Protein AF-A0A965IT03-F1 (afdb_monomer_lite)

Radius of gyration: 40.05 Å; chains: 1; bounding box: 73×60×131 Å

Foldseek 3Di:
DDDDDDDDDDDDDDDDDDPDDPDDDDPPPPPPPPPPPPPFDWFWKFAADPDPVQRTDTDTGGPVPDPDDRPQMDGQPDDDDPNGDDPCRSVVSQVVQEWAADDKDWAADALVGFTKIFHADTPQKWKDFVNHTDDGGMDGDPAWDKTKMFIDGDPNHHYDPPHDGIDIDTHHPHPDSPVPPPPPPPDDPDDDDDDDDDDDDDDDDDDDDDDDDDDDDDDDPDDDDDDDDDDDDDDDDD

Secondary structure (DSSP, 8-state):
--------------------------------------TT-EEEEEEEPS-SSS-EEEEEEETTS--TT-TT-EE--S-EETTEE-TTHHHHHHHHHEE-PPPPEEE---SSS-EEEEEPP-TTEEEEETTEEE-SEEEEE-SSEEEEEEEEEPTT-EEPTT---EEEEEE-PPTTTTTTTSSSSS----------------------------------------------------

pLDDT: mean 71.51, std 24.11, range [31.11, 98.62]

Sequence (238 aa):
MKKFVTTNLRALATVAFALLIVTATGIGNSKAAAIAEPENTKINICHATESEKNPYEALNVSVHSSHDNHVLDFAYTGPLHDGKPDKDGDDWCLSQRTVTPKAVTFTNATCDTKGNYTVPTSAGVEYLVGEQVVVAGAYTVTAPANVTVTAQVIKGYFLQKGALINWSYSFTAAANCQAVLSATTTTTTATTTPTTQVAVTPKGAVNAGGQGNIAAIGLAVSAVLLTAGALLKKITLK

Structure (mmCIF, N/CA/C/O backbone):
data_AF-A0A965IT03-F1
#
_entry.id   AF-A0A965IT03-F1
#
loop_
_atom_site.group_PDB
_atom_site.id
_atom_site.type_symbol
_atom_site.label_atom_id
_atom_site.label_alt_id
_atom_site.label_comp_id
_atom_site.label_asym_id
_atom_site.label_entity_id
_atom_site.label_seq_id
_atom_site.pdbx_PDB_ins_code
_atom_site.Cartn_x
_atom_site.Cartn_y
_atom_site.Cartn_z
_atom_site.occupancy
_atom_site.B_iso_or_equiv
_atom_site.auth_seq_id
_atom_site.auth_comp_id
_atom_site.auth_asym_id
_atom_site.auth_atom_id
_atom_site.pdbx_PDB_model_num
ATOM 1 N N . MET A 1 1 ? -40.401 -41.691 -14.704 1.00 42.50 1 MET A N 1
ATOM 2 C CA . MET A 1 1 ? -40.635 -42.370 -15.997 1.00 42.50 1 MET A CA 1
ATOM 3 C C . MET A 1 1 ? -39.416 -42.140 -16.877 1.00 42.50 1 MET A C 1
ATOM 5 O O . MET A 1 1 ? -39.084 -40.998 -17.155 1.00 42.50 1 MET A O 1
ATOM 9 N N . LYS A 1 2 ? -38.693 -43.219 -17.194 1.00 38.78 2 LYS A N 1
ATOM 10 C CA . LYS A 1 2 ? -37.474 -43.229 -18.014 1.00 38.78 2 LYS A CA 1
ATOM 11 C C . LYS A 1 2 ? -37.837 -42.940 -19.472 1.00 38.78 2 LYS A C 1
ATOM 13 O O . LYS A 1 2 ? -38.721 -43.610 -19.999 1.00 38.78 2 LYS A O 1
ATOM 18 N N . LYS A 1 3 ? -37.115 -42.041 -20.140 1.00 42.91 3 LYS A N 1
ATOM 19 C CA . LYS A 1 3 ? -36.964 -42.089 -21.598 1.00 42.91 3 LYS A CA 1
ATOM 20 C C . LYS A 1 3 ? -35.486 -41.973 -21.940 1.00 42.91 3 LYS A C 1
ATOM 22 O O . LYS A 1 3 ? -34.896 -40.902 -21.903 1.00 42.91 3 LYS A O 1
ATOM 27 N N . PHE A 1 4 ? -34.916 -43.147 -22.190 1.00 42.75 4 PHE A N 1
ATOM 28 C CA . PHE A 1 4 ? -33.711 -43.343 -22.977 1.00 42.75 4 PHE A CA 1
ATOM 29 C C . PHE A 1 4 ? -33.943 -42.737 -24.363 1.00 42.75 4 PHE A C 1
ATOM 31 O O . PHE A 1 4 ? -34.965 -43.029 -24.984 1.00 42.75 4 PHE A O 1
ATOM 38 N N . VAL A 1 5 ? -32.995 -41.945 -24.855 1.00 54.41 5 VAL A N 1
ATOM 39 C CA . VAL A 1 5 ? -32.846 -41.724 -26.294 1.00 54.41 5 VAL A CA 1
ATOM 40 C C . VAL A 1 5 ? -31.534 -42.372 -26.702 1.00 54.41 5 VAL A C 1
ATOM 42 O O . VAL A 1 5 ? -30.448 -41.967 -26.298 1.00 54.41 5 VAL A O 1
ATOM 45 N N . THR A 1 6 ? -31.699 -43.462 -27.433 1.00 44.19 6 THR A N 1
ATOM 46 C CA . THR A 1 6 ? -30.692 -44.283 -28.086 1.00 44.19 6 THR A CA 1
ATOM 47 C C . THR A 1 6 ? -30.087 -43.562 -29.292 1.00 44.19 6 THR A C 1
ATOM 49 O O . THR A 1 6 ? -30.804 -43.024 -30.127 1.00 44.19 6 THR A O 1
ATOM 52 N N . THR A 1 7 ? -28.755 -43.592 -29.337 1.00 46.22 7 THR A N 1
ATOM 53 C CA . THR A 1 7 ? -27.876 -43.920 -30.472 1.00 46.22 7 THR A CA 1
ATOM 54 C C . THR A 1 7 ? -28.297 -43.503 -31.886 1.00 46.22 7 THR A C 1
ATOM 56 O O . THR A 1 7 ? -29.258 -44.035 -32.429 1.00 46.22 7 THR A O 1
ATOM 59 N N . ASN A 1 8 ? -27.435 -42.738 -32.569 1.00 47.00 8 ASN A N 1
ATOM 60 C CA . ASN A 1 8 ? -27.194 -42.962 -33.995 1.00 47.00 8 ASN A CA 1
ATOM 61 C C . ASN A 1 8 ? -25.695 -42.981 -34.309 1.00 47.00 8 ASN A C 1
ATOM 63 O O . ASN A 1 8 ? -24.969 -41.998 -34.194 1.00 47.00 8 ASN A O 1
ATOM 67 N N . LEU A 1 9 ? -25.279 -44.189 -34.662 1.00 40.25 9 LEU A N 1
ATOM 68 C CA . LEU A 1 9 ? -23.998 -44.626 -35.174 1.00 40.25 9 LEU A CA 1
ATOM 69 C C . LEU A 1 9 ? -24.106 -44.604 -36.711 1.00 40.25 9 LEU A C 1
ATOM 71 O O . LEU A 1 9 ? -25.158 -44.956 -37.237 1.00 40.25 9 LEU A O 1
ATOM 75 N N . ARG A 1 10 ? -22.981 -44.355 -37.394 1.00 45.12 10 ARG A N 1
ATOM 76 C CA . ARG A 1 10 ? -22.711 -44.590 -38.833 1.00 45.12 10 ARG A CA 1
ATOM 77 C C . ARG A 1 10 ? -23.066 -43.465 -39.815 1.00 45.12 10 ARG A C 1
ATOM 79 O O . ARG A 1 10 ? -24.173 -43.385 -40.326 1.00 45.12 10 ARG A O 1
ATOM 86 N N . ALA A 1 11 ? -22.023 -42.757 -40.242 1.00 42.84 11 ALA A N 1
ATOM 87 C CA . ALA A 1 11 ? -21.802 -42.483 -41.660 1.00 42.84 11 ALA A CA 1
ATOM 88 C C . ALA A 1 11 ? -20.288 -42.475 -41.933 1.00 42.84 11 ALA A C 1
ATOM 90 O O . ALA A 1 11 ? -19.603 -41.468 -41.791 1.00 42.84 11 ALA A O 1
ATOM 91 N N . LEU A 1 12 ? -19.772 -43.662 -42.263 1.00 44.31 12 LEU A N 1
ATOM 92 C CA . LEU A 1 12 ? -18.529 -43.841 -43.006 1.00 44.31 12 LEU A CA 1
ATOM 93 C C . LEU A 1 12 ? -18.774 -43.296 -44.417 1.00 44.31 12 LEU A C 1
ATOM 95 O O . LEU A 1 12 ? -19.601 -43.848 -45.139 1.00 44.31 12 LEU A O 1
ATOM 99 N N . ALA A 1 13 ? -18.063 -42.242 -44.803 1.00 44.38 13 ALA A N 1
ATOM 100 C CA . ALA A 1 13 ? -17.932 -41.840 -46.196 1.00 44.38 13 ALA A CA 1
ATOM 101 C C . ALA A 1 13 ? -16.442 -41.726 -46.519 1.00 44.38 13 ALA A C 1
ATOM 103 O O . ALA A 1 13 ? -15.754 -40.767 -46.182 1.00 44.38 13 ALA A O 1
ATOM 104 N N . THR A 1 14 ? -15.965 -42.802 -47.122 1.00 45.47 14 THR A N 1
ATOM 105 C CA . THR A 1 14 ? -14.681 -42.998 -47.773 1.00 45.47 14 THR A CA 1
ATOM 106 C C . THR A 1 14 ? -14.469 -41.912 -48.828 1.00 45.47 14 THR A C 1
ATOM 108 O O . THR A 1 14 ? -15.220 -41.849 -49.798 1.00 45.47 14 THR A O 1
ATOM 111 N N . VAL A 1 15 ? -13.427 -41.092 -48.689 1.00 45.69 15 VAL A N 1
ATOM 112 C CA . VAL A 1 15 ? -12.884 -40.313 -49.811 1.00 45.69 15 VAL A CA 1
ATOM 113 C C . VAL A 1 15 ? -11.458 -40.787 -50.037 1.00 45.69 15 VAL A C 1
ATOM 115 O O . VAL A 1 15 ? -10.501 -40.296 -49.448 1.00 45.69 15 VAL A O 1
ATOM 118 N N . ALA A 1 16 ? -11.350 -41.817 -50.870 1.00 46.25 16 ALA A N 1
ATOM 119 C CA . ALA A 1 16 ? -10.124 -42.144 -51.568 1.00 46.25 16 ALA A CA 1
ATOM 120 C C . ALA A 1 16 ? -9.988 -41.153 -52.727 1.00 46.25 16 ALA A C 1
ATOM 122 O O . ALA A 1 16 ? -10.825 -41.158 -53.626 1.00 46.25 16 ALA A O 1
ATOM 123 N N . PHE A 1 17 ? -8.954 -40.312 -52.720 1.00 45.41 17 PHE A N 1
ATOM 124 C CA . PHE A 1 17 ? -8.561 -39.585 -53.921 1.00 45.41 17 PHE A CA 1
ATOM 125 C C . PHE A 1 17 ? -7.039 -39.453 -54.010 1.00 45.41 17 PHE A C 1
ATOM 127 O O . PHE A 1 17 ? -6.398 -38.809 -53.187 1.00 45.41 17 PHE A O 1
ATOM 134 N N . ALA A 1 18 ? -6.521 -40.108 -55.048 1.00 45.03 18 ALA A N 1
ATOM 135 C CA . ALA A 1 18 ? -5.304 -39.812 -55.793 1.00 45.03 18 ALA A CA 1
ATOM 136 C C . ALA A 1 18 ? -3.980 -39.686 -55.016 1.00 45.03 18 ALA A C 1
ATOM 138 O O . ALA A 1 18 ? -3.501 -38.603 -54.689 1.00 45.03 18 ALA A O 1
ATOM 139 N N . LEU A 1 19 ? -3.311 -40.835 -54.900 1.00 45.44 19 LEU A N 1
ATOM 140 C CA . LEU A 1 19 ? -1.855 -40.946 -54.912 1.00 45.44 19 LEU A CA 1
ATOM 141 C C . LEU A 1 19 ? -1.327 -40.408 -56.257 1.00 45.44 19 LEU A C 1
ATOM 143 O O . LEU A 1 19 ? -1.294 -41.136 -57.249 1.00 45.44 19 LEU A O 1
ATOM 147 N N . LEU A 1 20 ? -0.944 -39.129 -56.299 1.00 42.56 20 LEU A N 1
ATOM 148 C CA . LEU A 1 20 ? -0.146 -38.571 -57.388 1.00 42.56 20 LEU A CA 1
ATOM 149 C C . LEU A 1 20 ? 1.334 -38.731 -57.026 1.00 42.56 20 LEU A C 1
ATOM 151 O O . LEU A 1 20 ? 1.844 -38.112 -56.094 1.00 42.56 20 LEU A O 1
ATOM 155 N N . ILE A 1 21 ? 2.001 -39.602 -57.774 1.00 50.12 21 ILE A N 1
ATOM 156 C CA . ILE A 1 21 ? 3.442 -39.830 -57.741 1.00 50.12 21 ILE A CA 1
ATOM 157 C C . ILE A 1 21 ? 4.130 -38.543 -58.216 1.00 50.12 21 ILE A C 1
ATOM 159 O O . ILE A 1 21 ? 4.141 -38.249 -59.409 1.00 50.12 21 ILE A O 1
ATOM 163 N N . VAL A 1 22 ? 4.709 -37.774 -57.290 1.00 46.28 22 VAL A N 1
ATOM 164 C CA . VAL A 1 22 ? 5.714 -36.760 -57.632 1.00 46.28 22 VAL A CA 1
ATOM 165 C C . VAL A 1 22 ? 7.050 -37.484 -57.733 1.00 46.28 22 VAL A C 1
ATOM 167 O O . VAL A 1 22 ? 7.659 -37.867 -56.735 1.00 46.28 22 VAL A O 1
ATOM 170 N N . THR A 1 23 ? 7.473 -37.727 -58.969 1.00 48.78 23 THR A N 1
ATOM 171 C CA . THR A 1 23 ? 8.806 -38.221 -59.301 1.00 48.78 23 THR A CA 1
ATOM 172 C C . THR A 1 23 ? 9.859 -37.213 -58.852 1.00 48.78 23 THR A C 1
ATOM 174 O O . THR A 1 23 ? 9.799 -36.035 -59.201 1.00 48.78 23 THR A O 1
ATOM 177 N N . ALA A 1 24 ? 10.837 -37.699 -58.093 1.00 52.47 24 ALA A N 1
ATOM 178 C CA . ALA A 1 24 ? 12.025 -36.964 -57.706 1.00 52.47 24 ALA A CA 1
ATOM 179 C C . ALA A 1 24 ? 12.856 -36.563 -58.935 1.00 52.47 24 ALA A C 1
ATOM 181 O O . ALA A 1 24 ? 13.475 -37.410 -59.570 1.00 52.47 24 ALA A O 1
ATOM 182 N N . THR A 1 25 ? 12.944 -35.263 -59.205 1.00 53.03 25 THR A N 1
ATOM 183 C CA . THR A 1 25 ? 14.112 -34.648 -59.846 1.00 53.03 25 THR A CA 1
ATOM 184 C C . THR A 1 25 ? 14.317 -33.277 -59.226 1.00 53.03 25 THR A C 1
ATOM 186 O O . THR A 1 25 ? 13.529 -32.363 -59.452 1.00 53.03 25 THR A O 1
ATOM 189 N N . GLY A 1 26 ? 15.370 -33.157 -58.422 1.00 49.84 26 GLY A N 1
ATOM 190 C CA . GLY A 1 26 ? 15.785 -31.897 -57.822 1.00 49.84 26 GLY A CA 1
ATOM 191 C C . GLY A 1 26 ? 16.238 -32.063 -56.381 1.00 49.84 26 GLY A C 1
ATOM 192 O O . GLY A 1 26 ? 15.564 -31.600 -55.468 1.00 49.84 26 GLY A O 1
ATOM 193 N N . ILE A 1 27 ? 17.417 -32.658 -56.173 1.00 54.72 27 ILE A N 1
ATOM 194 C CA . ILE A 1 27 ? 18.244 -32.328 -55.004 1.00 54.72 27 ILE A CA 1
ATOM 195 C C . ILE A 1 27 ? 18.761 -30.904 -55.261 1.00 54.72 27 ILE A C 1
ATOM 197 O O . ILE A 1 27 ? 19.898 -30.689 -55.662 1.00 54.72 27 ILE A O 1
ATOM 201 N N . GLY A 1 28 ? 17.869 -29.923 -55.161 1.00 46.78 28 GLY A N 1
ATOM 202 C CA . GLY A 1 28 ? 18.251 -28.540 -54.953 1.00 46.78 28 GLY A CA 1
ATOM 203 C C . GLY A 1 28 ? 18.433 -28.405 -53.458 1.00 46.78 28 GLY A C 1
ATOM 204 O O . GLY A 1 28 ? 17.497 -28.687 -52.717 1.00 46.78 28 GLY A O 1
ATOM 205 N N . ASN A 1 29 ? 19.643 -28.063 -53.022 1.00 49.62 29 ASN A N 1
ATOM 206 C CA . ASN A 1 29 ? 19.974 -27.820 -51.627 1.00 49.62 29 ASN A CA 1
ATOM 207 C C . ASN A 1 29 ? 18.856 -27.017 -50.956 1.00 49.62 29 ASN A C 1
ATOM 209 O O . ASN A 1 29 ? 18.774 -25.801 -51.134 1.00 49.62 29 ASN A O 1
ATOM 213 N N . SER A 1 30 ? 18.030 -27.688 -50.154 1.00 42.84 30 SER A N 1
ATOM 214 C CA . SER A 1 30 ? 17.190 -27.033 -49.170 1.00 42.84 30 SER A CA 1
ATOM 215 C C . SER A 1 30 ? 18.136 -26.418 -48.151 1.00 42.84 30 SER A C 1
ATOM 217 O O . SER A 1 30 ? 18.365 -26.961 -47.073 1.00 42.84 30 SER A O 1
ATOM 219 N N . LYS A 1 31 ? 18.675 -25.237 -48.466 1.00 46.62 31 LYS A N 1
ATOM 220 C CA . LYS A 1 31 ? 18.764 -24.235 -47.425 1.00 46.62 31 LYS A CA 1
ATOM 221 C C . LYS A 1 31 ? 17.313 -24.020 -47.029 1.00 46.62 31 LYS A C 1
ATOM 223 O O . LYS A 1 31 ? 16.601 -23.247 -47.660 1.00 46.62 31 LYS A O 1
ATOM 228 N N . ALA A 1 32 ? 16.867 -24.755 -46.010 1.00 46.41 32 ALA A N 1
ATOM 229 C CA . ALA A 1 32 ? 15.951 -24.158 -45.068 1.00 46.41 32 ALA A CA 1
ATOM 230 C C . ALA A 1 32 ? 16.574 -22.792 -44.795 1.00 46.41 32 ALA A C 1
ATOM 232 O O . ALA A 1 32 ? 17.667 -22.703 -44.230 1.00 46.41 32 ALA A O 1
ATOM 233 N N . ALA A 1 33 ? 15.977 -21.744 -45.359 1.00 44.34 33 ALA A N 1
ATOM 234 C CA . ALA A 1 33 ? 16.202 -20.422 -44.847 1.00 44.34 33 ALA A CA 1
ATOM 235 C C . ALA A 1 33 ? 15.690 -20.544 -43.419 1.00 44.34 33 ALA A C 1
ATOM 237 O O . ALA A 1 33 ? 14.487 -20.478 -43.172 1.00 44.34 33 ALA A O 1
ATOM 238 N N . ALA A 1 34 ? 16.604 -20.867 -42.501 1.00 46.75 34 ALA A N 1
ATOM 239 C CA . ALA A 1 34 ? 16.453 -20.464 -41.132 1.00 46.75 34 ALA A CA 1
ATOM 240 C C . ALA A 1 34 ? 16.064 -18.999 -41.262 1.00 46.75 34 ALA A C 1
ATOM 242 O O . ALA A 1 34 ? 16.830 -18.190 -41.796 1.00 46.75 34 ALA A O 1
ATOM 243 N N . ILE A 1 35 ? 14.813 -18.702 -40.931 1.00 44.06 35 ILE A N 1
ATOM 244 C CA . ILE A 1 35 ? 14.428 -17.346 -40.612 1.00 44.06 35 ILE A CA 1
ATOM 245 C C . ILE A 1 35 ? 15.350 -17.075 -39.434 1.00 44.06 35 ILE A C 1
ATOM 247 O O . ILE A 1 35 ? 15.133 -17.618 -38.355 1.00 44.06 35 ILE A O 1
ATOM 251 N N . ALA A 1 36 ? 16.490 -16.439 -39.698 1.00 44.81 36 ALA A N 1
ATOM 252 C CA . ALA A 1 36 ? 17.349 -15.974 -38.639 1.00 44.81 36 ALA A CA 1
ATOM 253 C C . ALA A 1 36 ? 16.427 -15.070 -37.831 1.00 44.81 36 ALA A C 1
ATOM 255 O O . ALA A 1 36 ? 15.989 -14.031 -38.337 1.00 44.81 36 ALA A O 1
ATOM 256 N N . GLU A 1 37 ? 16.029 -15.518 -36.640 1.00 54.34 37 GLU A N 1
ATOM 257 C CA . GLU A 1 37 ? 15.495 -14.584 -35.667 1.00 54.34 37 GLU A CA 1
ATOM 258 C C . GLU A 1 37 ? 16.525 -13.460 -35.602 1.00 54.34 37 GLU A C 1
ATOM 260 O O . GLU A 1 37 ? 17.725 -13.758 -35.579 1.00 54.34 37 GLU A O 1
ATOM 265 N N . PRO A 1 38 ? 16.120 -12.185 -35.725 1.00 55.94 38 PRO A N 1
ATOM 266 C CA . PRO A 1 38 ? 17.100 -11.118 -35.738 1.00 55.94 38 PRO A CA 1
ATOM 267 C C . PRO A 1 38 ? 17.941 -11.284 -34.472 1.00 55.94 38 PRO A C 1
ATOM 269 O O . PRO A 1 38 ? 17.392 -11.266 -33.375 1.00 55.94 38 PRO A O 1
ATOM 272 N N . GLU A 1 39 ? 19.252 -11.477 -34.644 1.00 54.62 39 GLU A N 1
ATOM 273 C CA . GLU A 1 39 ? 20.288 -11.768 -33.627 1.00 54.62 39 GLU A CA 1
ATOM 274 C C . GLU A 1 39 ? 20.411 -10.680 -32.528 1.00 54.62 39 GLU A C 1
ATOM 276 O O . GLU A 1 39 ? 21.416 -10.547 -31.838 1.00 54.62 39 GLU A O 1
ATOM 281 N N . ASN A 1 40 ? 19.394 -9.836 -32.374 1.00 63.81 40 ASN A N 1
ATOM 282 C CA . ASN A 1 40 ? 19.329 -8.708 -31.470 1.00 63.81 40 ASN A CA 1
ATOM 283 C C . ASN A 1 40 ? 17.870 -8.332 -31.144 1.00 63.81 40 ASN A C 1
ATOM 285 O O . ASN A 1 40 ? 17.533 -7.149 -31.078 1.00 63.81 40 ASN A O 1
ATOM 289 N N . THR A 1 41 ? 16.966 -9.306 -30.993 1.00 81.19 41 THR A N 1
ATOM 290 C CA . THR A 1 41 ? 15.658 -9.041 -30.381 1.00 81.19 41 THR A CA 1
ATOM 291 C C . THR A 1 41 ? 15.895 -8.523 -28.969 1.00 81.19 41 THR A C 1
ATOM 293 O O . THR A 1 41 ? 16.491 -9.199 -28.128 1.00 81.19 41 THR A O 1
ATOM 296 N N . LYS A 1 42 ? 15.468 -7.287 -28.717 1.00 86.75 42 LYS A N 1
ATOM 297 C CA . LYS A 1 42 ? 15.572 -6.657 -27.405 1.00 86.75 42 LYS A CA 1
ATOM 298 C C . LYS A 1 42 ? 14.203 -6.529 -26.766 1.00 8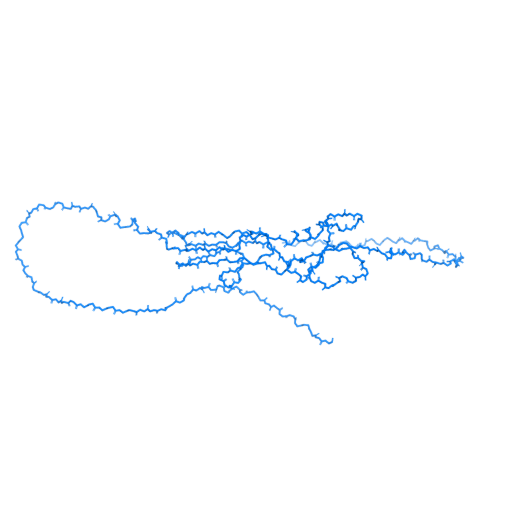6.75 42 LYS A C 1
ATOM 300 O O . LYS A 1 42 ? 13.220 -6.274 -27.457 1.00 86.75 42 LYS A O 1
ATOM 305 N N . ILE A 1 43 ? 14.169 -6.671 -25.450 1.00 88.62 43 ILE A N 1
ATOM 306 C CA . ILE A 1 43 ? 12.993 -6.433 -24.620 1.00 88.62 43 ILE A CA 1
ATOM 307 C C . ILE A 1 43 ? 13.272 -5.300 -23.647 1.00 88.62 43 ILE A C 1
ATOM 309 O O . ILE A 1 43 ? 14.404 -5.101 -23.200 1.00 88.62 43 ILE A O 1
ATOM 313 N N . ASN A 1 44 ? 12.215 -4.560 -23.334 1.00 92.50 44 ASN A N 1
ATOM 314 C CA . ASN A 1 44 ? 12.245 -3.552 -22.293 1.00 92.50 44 ASN A CA 1
ATOM 315 C C . ASN A 1 44 ? 11.670 -4.161 -21.014 1.00 92.50 44 ASN A C 1
ATOM 317 O O . ASN A 1 44 ? 10.590 -4.760 -21.035 1.00 92.50 44 ASN A O 1
ATOM 321 N N . ILE A 1 45 ? 12.388 -4.001 -19.912 1.00 91.94 45 ILE A N 1
ATOM 322 C CA . ILE A 1 45 ? 12.041 -4.556 -18.602 1.00 91.94 45 ILE A CA 1
ATOM 323 C C . ILE A 1 45 ? 12.153 -3.468 -17.538 1.00 91.94 45 ILE A C 1
ATOM 325 O O . ILE A 1 45 ? 12.948 -2.540 -17.672 1.00 91.94 45 ILE A O 1
ATOM 329 N N . CYS A 1 46 ? 11.368 -3.600 -16.480 1.00 93.31 46 CYS A N 1
ATOM 330 C CA . CYS A 1 46 ? 11.651 -2.983 -15.197 1.00 93.31 46 CYS A CA 1
ATOM 331 C C . CYS A 1 46 ? 12.404 -4.010 -14.363 1.00 93.31 46 CYS A C 1
ATOM 333 O O . CYS A 1 46 ? 11.815 -5.010 -13.947 1.00 93.31 46 CYS A O 1
ATOM 335 N N . HIS A 1 47 ? 13.691 -3.771 -14.161 1.00 91.06 47 HIS A N 1
ATOM 336 C CA . HIS A 1 47 ? 14.567 -4.625 -13.379 1.00 91.06 47 HIS A CA 1
ATOM 337 C C . HIS A 1 47 ? 14.567 -4.159 -11.925 1.00 91.06 47 HIS A C 1
ATOM 339 O O . HIS A 1 47 ? 14.841 -2.988 -11.658 1.00 91.06 47 HIS A O 1
ATOM 345 N N . ALA A 1 48 ? 14.219 -5.042 -10.991 1.00 91.19 48 ALA A N 1
ATOM 346 C CA . ALA A 1 48 ? 14.267 -4.745 -9.567 1.00 91.19 48 ALA A CA 1
ATOM 347 C C . ALA A 1 48 ? 15.723 -4.726 -9.093 1.00 91.19 48 ALA A C 1
ATOM 349 O O . ALA A 1 48 ? 16.461 -5.693 -9.275 1.00 91.19 48 ALA A O 1
ATOM 350 N N . THR A 1 49 ? 16.126 -3.643 -8.441 1.00 89.31 49 THR A N 1
ATOM 351 C CA . THR A 1 49 ? 17.466 -3.510 -7.870 1.00 89.31 49 THR A CA 1
ATOM 352 C C . THR A 1 49 ? 17.448 -3.799 -6.365 1.00 89.31 49 THR A C 1
ATOM 354 O O . THR A 1 49 ? 16.396 -3.919 -5.734 1.00 89.31 49 THR A O 1
ATOM 357 N N . GLU A 1 50 ? 18.630 -3.875 -5.756 1.00 85.62 50 GLU A N 1
ATOM 358 C CA . GLU A 1 50 ? 18.784 -3.945 -4.295 1.00 85.62 50 GLU A CA 1
ATOM 359 C C . GLU A 1 50 ? 18.877 -2.553 -3.636 1.00 85.62 50 GLU A C 1
ATOM 361 O O . GLU A 1 50 ? 19.124 -2.440 -2.436 1.00 85.62 50 GLU A O 1
ATOM 366 N N . SER A 1 51 ? 18.694 -1.471 -4.401 1.00 87.62 51 SER A N 1
ATOM 367 C CA . SER A 1 51 ? 18.794 -0.102 -3.897 1.00 87.62 51 SER A CA 1
ATOM 368 C C . SER A 1 51 ? 17.468 0.381 -3.324 1.00 87.62 51 SER A C 1
ATOM 370 O O . SER A 1 51 ? 16.481 0.518 -4.039 1.00 87.62 51 SER A O 1
ATOM 372 N N . GLU A 1 52 ? 17.459 0.775 -2.050 1.00 82.81 52 GLU A N 1
ATOM 373 C CA . GLU A 1 52 ? 16.300 1.451 -1.446 1.00 82.81 52 GLU A CA 1
ATOM 374 C C . GLU A 1 52 ? 15.985 2.795 -2.121 1.00 82.81 52 GLU A C 1
ATOM 376 O O . GLU A 1 52 ? 14.847 3.260 -2.101 1.00 82.81 52 GLU A O 1
ATOM 381 N N . LYS A 1 53 ? 17.002 3.433 -2.713 1.00 85.12 53 LYS A N 1
ATOM 382 C CA . LYS A 1 53 ? 16.865 4.742 -3.355 1.00 85.12 53 LYS A CA 1
ATOM 383 C C . LYS A 1 53 ? 16.380 4.629 -4.799 1.00 85.12 53 LYS A C 1
ATOM 385 O O . LYS A 1 53 ? 15.542 5.424 -5.207 1.00 85.12 53 LYS A O 1
ATOM 390 N N . ASN A 1 54 ? 16.909 3.656 -5.537 1.00 87.38 54 ASN A N 1
ATOM 391 C CA . ASN A 1 54 ? 16.611 3.429 -6.952 1.00 87.38 54 ASN A CA 1
ATOM 392 C C . ASN A 1 54 ? 16.155 1.976 -7.149 1.00 87.38 54 ASN A C 1
ATOM 394 O O . ASN 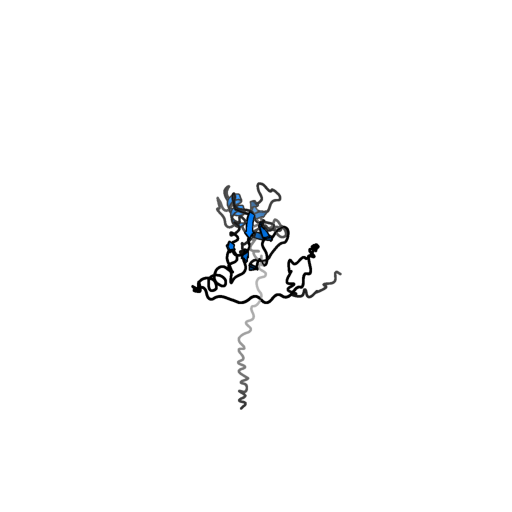A 1 54 ? 16.896 1.182 -7.722 1.00 87.38 54 ASN A O 1
ATOM 398 N N . PRO A 1 55 ? 14.983 1.590 -6.629 1.00 89.88 55 PRO A N 1
ATOM 399 C CA . PRO A 1 55 ? 14.585 0.186 -6.534 1.00 89.88 55 PRO A CA 1
ATOM 400 C C . PRO A 1 55 ? 14.249 -0.473 -7.870 1.00 89.88 55 PRO A C 1
ATOM 402 O O . PRO A 1 55 ? 14.126 -1.693 -7.926 1.00 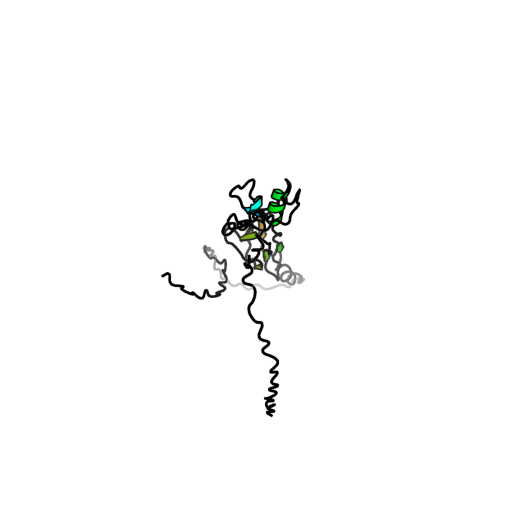89.88 55 PRO A O 1
ATOM 405 N N . TYR A 1 56 ? 14.072 0.318 -8.926 1.00 93.12 56 TYR A N 1
ATOM 406 C CA . TYR A 1 56 ? 13.863 -0.183 -10.273 1.00 93.12 56 TYR A CA 1
ATOM 407 C C . TYR A 1 56 ? 14.696 0.604 -11.271 1.00 93.12 56 TYR A C 1
ATOM 409 O O . TYR A 1 56 ? 14.807 1.823 -11.158 1.00 93.12 56 TYR A O 1
ATOM 417 N N . GLU A 1 57 ? 15.200 -0.114 -12.265 1.00 93.25 57 GLU A N 1
ATOM 418 C CA . GLU A 1 57 ? 15.839 0.441 -13.453 1.00 93.25 57 GLU A CA 1
ATOM 419 C C . GLU A 1 57 ? 15.116 -0.072 -14.703 1.00 93.25 57 GLU A C 1
ATOM 421 O O . GLU A 1 57 ? 14.817 -1.263 -14.831 1.00 93.25 57 GLU A O 1
ATOM 426 N N . ALA A 1 58 ? 14.812 0.825 -15.634 1.00 95.00 58 ALA A N 1
ATOM 427 C CA . ALA A 1 58 ? 14.212 0.499 -16.912 1.00 95.00 58 ALA A CA 1
ATOM 428 C C . ALA A 1 58 ? 15.310 0.162 -17.925 1.00 95.00 58 ALA A C 1
ATOM 430 O O . ALA A 1 58 ? 16.066 1.024 -18.375 1.00 95.00 58 ALA A O 1
ATOM 431 N N . LEU A 1 59 ? 15.396 -1.108 -18.314 1.00 92.12 59 LEU A N 1
ATOM 432 C CA . LEU A 1 59 ? 16.490 -1.615 -19.139 1.00 92.12 59 LEU A CA 1
ATOM 433 C C . LEU A 1 59 ? 15.992 -2.096 -20.501 1.00 92.12 59 LEU A C 1
ATOM 435 O O . LEU A 1 59 ? 14.907 -2.657 -20.622 1.00 92.12 59 LEU A O 1
ATOM 439 N N . ASN A 1 60 ? 16.828 -1.919 -21.527 1.00 92.12 60 ASN A N 1
ATOM 440 C CA . ASN A 1 60 ? 16.655 -2.491 -22.863 1.00 92.12 60 ASN A CA 1
ATOM 441 C C . ASN A 1 60 ? 17.691 -3.605 -23.072 1.00 92.12 60 ASN A C 1
ATOM 443 O O . ASN A 1 60 ? 18.833 -3.343 -23.468 1.00 92.12 60 ASN A O 1
ATOM 447 N N . VAL A 1 61 ? 17.299 -4.843 -22.784 1.00 88.25 61 VAL A N 1
ATOM 448 C CA . VAL A 1 61 ? 18.191 -6.012 -22.758 1.00 88.25 61 VAL A CA 1
ATOM 449 C C . VAL A 1 61 ? 17.918 -6.947 -23.932 1.00 88.25 61 VAL A C 1
ATOM 451 O O . VAL A 1 61 ? 16.834 -6.936 -24.508 1.00 88.25 61 VAL A O 1
ATOM 454 N N . SER A 1 62 ? 18.909 -7.749 -24.324 1.00 86.88 62 SER A N 1
ATOM 455 C CA . SER A 1 62 ? 18.702 -8.806 -25.323 1.00 86.88 62 SER A CA 1
ATOM 456 C C . SER A 1 62 ? 17.826 -9.911 -24.737 1.00 86.88 62 SER A C 1
ATOM 458 O O . SER A 1 62 ? 18.036 -10.298 -23.591 1.00 86.88 62 SER A O 1
ATOM 460 N N . VAL A 1 63 ? 16.911 -10.482 -25.526 1.00 81.06 63 VAL A N 1
ATOM 461 C CA . VAL A 1 63 ? 16.128 -11.661 -25.099 1.00 81.06 63 VAL A CA 1
ATOM 462 C C . VAL A 1 63 ? 17.009 -12.875 -24.790 1.00 81.06 63 VAL A C 1
ATOM 464 O O . VAL A 1 63 ? 16.615 -13.749 -24.029 1.00 81.06 63 VAL A O 1
ATOM 467 N N . HIS A 1 64 ? 18.218 -12.916 -25.355 1.00 73.62 64 HIS A N 1
ATOM 468 C CA . HIS A 1 64 ? 19.194 -13.983 -25.128 1.00 73.62 64 HIS A CA 1
ATOM 469 C C . HIS A 1 64 ? 20.000 -13.780 -23.838 1.00 73.62 64 HIS A C 1
ATOM 471 O O . HIS A 1 64 ? 20.683 -14.695 -23.374 1.00 73.62 64 HIS A O 1
ATOM 477 N N . SER A 1 65 ? 19.935 -12.587 -23.243 1.00 67.38 65 SER A N 1
ATOM 478 C CA . SER A 1 65 ? 20.512 -12.300 -21.935 1.00 67.38 65 SER A CA 1
ATOM 479 C C . SER A 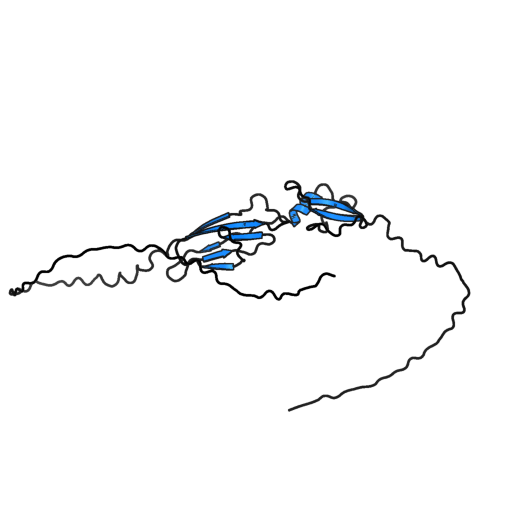1 65 ? 19.538 -12.778 -20.859 1.00 67.38 65 SER A C 1
ATOM 481 O O . SER A 1 65 ? 18.798 -11.978 -20.307 1.00 67.38 65 SER A O 1
ATOM 483 N N . SER A 1 66 ? 19.518 -14.099 -20.638 1.00 56.66 66 SER A N 1
ATOM 484 C CA . SER A 1 66 ? 18.875 -14.833 -19.532 1.00 56.66 66 SER A CA 1
ATOM 485 C C . SER A 1 66 ? 18.232 -13.939 -18.460 1.00 56.66 66 SER A C 1
ATOM 487 O O . SER A 1 66 ? 18.894 -13.549 -17.500 1.00 56.66 66 SER A O 1
ATOM 489 N N . HIS A 1 67 ? 16.940 -13.649 -18.607 1.00 63.03 67 HIS A N 1
ATOM 490 C CA . HIS A 1 67 ? 16.159 -12.826 -17.675 1.00 63.03 67 HIS A CA 1
ATOM 491 C C . HIS A 1 67 ? 15.350 -13.686 -16.669 1.00 63.03 67 HIS A C 1
ATOM 493 O O . HIS A 1 67 ? 14.499 -13.202 -15.925 1.00 63.03 67 HIS A O 1
ATOM 499 N N . ASP A 1 68 ? 15.587 -14.996 -16.620 1.00 55.88 68 ASP A N 1
ATOM 500 C CA . ASP A 1 68 ? 14.564 -15.947 -16.160 1.00 55.88 68 ASP A CA 1
ATOM 501 C C . ASP A 1 68 ? 14.523 -16.235 -14.647 1.00 55.88 68 ASP A C 1
ATOM 503 O O . ASP A 1 68 ? 13.948 -17.239 -14.224 1.00 55.88 68 ASP A O 1
ATOM 507 N N . ASN A 1 69 ? 15.089 -15.390 -13.783 1.00 58.84 69 ASN A N 1
ATOM 508 C CA . ASN A 1 69 ? 15.124 -15.706 -12.345 1.00 58.84 69 ASN A CA 1
ATOM 509 C C . ASN A 1 69 ? 15.245 -14.530 -11.362 1.00 58.84 69 ASN A C 1
ATOM 511 O O . ASN A 1 69 ? 15.397 -14.774 -10.161 1.00 58.84 69 ASN A O 1
ATOM 515 N N . HIS A 1 70 ? 15.093 -13.280 -11.800 1.00 70.81 70 HIS A N 1
ATOM 516 C CA . HIS A 1 70 ? 15.004 -12.159 -10.863 1.00 70.81 70 HIS A CA 1
ATOM 517 C C . HIS A 1 70 ? 13.575 -12.013 -10.333 1.00 70.81 70 HIS A C 1
ATOM 519 O O . HIS A 1 70 ? 12.625 -11.683 -11.046 1.00 70.81 70 HIS A O 1
ATOM 525 N N . VAL A 1 71 ? 13.410 -12.309 -9.043 1.00 72.56 71 VAL A N 1
ATOM 526 C CA . VAL A 1 71 ? 12.139 -12.114 -8.343 1.00 72.56 71 VAL A CA 1
ATOM 527 C C . VAL A 1 71 ? 11.852 -10.611 -8.336 1.00 72.56 71 VAL A C 1
ATOM 529 O O . VAL A 1 71 ? 12.591 -9.882 -7.687 1.00 72.56 71 VAL A O 1
ATOM 532 N N . LEU A 1 72 ? 10.758 -10.203 -8.999 1.00 85.50 72 LEU A N 1
ATOM 533 C CA . LEU A 1 72 ? 10.186 -8.842 -9.127 1.00 85.50 72 LEU A CA 1
ATOM 534 C C . LEU A 1 72 ? 10.428 -8.102 -10.445 1.00 85.50 72 LEU A C 1
ATOM 536 O O . LEU A 1 72 ? 9.777 -7.073 -10.640 1.00 85.50 72 LEU A O 1
ATOM 540 N N . ASP A 1 73 ? 11.227 -8.632 -11.366 1.00 89.50 73 ASP A N 1
ATOM 541 C CA . ASP A 1 73 ? 11.328 -8.030 -12.695 1.00 89.50 73 ASP A CA 1
ATOM 542 C C . ASP A 1 73 ? 10.000 -8.156 -13.453 1.00 89.50 73 ASP A C 1
ATOM 544 O O . ASP A 1 73 ? 9.261 -9.138 -13.306 1.00 89.50 73 ASP A O 1
ATOM 548 N N . PHE A 1 74 ? 9.659 -7.151 -14.259 1.00 90.25 74 PHE A N 1
ATOM 549 C CA . PHE A 1 74 ? 8.419 -7.160 -15.035 1.00 90.25 74 PHE A CA 1
ATOM 550 C C . PHE A 1 74 ? 8.550 -6.442 -16.377 1.00 90.25 74 PHE A C 1
ATOM 552 O O . PHE A 1 74 ? 9.474 -5.667 -16.606 1.00 90.25 74 PHE A O 1
ATOM 559 N N . ALA A 1 75 ? 7.611 -6.717 -17.285 1.00 91.06 75 ALA A N 1
ATOM 560 C CA . ALA A 1 75 ? 7.607 -6.120 -18.614 1.00 91.06 75 ALA A CA 1
ATOM 561 C C . ALA A 1 75 ? 7.454 -4.594 -18.540 1.00 91.06 75 ALA A C 1
ATOM 563 O O . ALA A 1 75 ? 6.536 -4.081 -17.896 1.00 91.06 75 ALA A O 1
ATOM 564 N N . TYR A 1 76 ? 8.330 -3.879 -19.243 1.00 92.56 76 TYR A N 1
ATOM 565 C CA . TYR A 1 76 ? 8.236 -2.434 -19.380 1.00 92.56 76 TYR A CA 1
ATOM 566 C C . TYR A 1 76 ? 7.284 -2.068 -20.517 1.00 92.56 76 TYR A C 1
ATOM 568 O O . TYR A 1 76 ? 7.468 -2.490 -21.660 1.00 92.56 76 TYR A O 1
ATOM 576 N N . THR A 1 77 ? 6.298 -1.227 -20.220 1.00 92.94 77 THR A N 1
ATOM 577 C CA . THR A 1 77 ? 5.358 -0.679 -21.212 1.00 92.94 77 THR A CA 1
ATOM 578 C C . THR A 1 77 ? 5.229 0.841 -21.086 1.00 92.94 77 THR A C 1
ATOM 580 O O . THR A 1 77 ? 4.194 1.407 -21.437 1.00 92.94 77 THR A O 1
ATOM 583 N N . GLY A 1 78 ? 6.244 1.486 -20.509 1.00 91.38 78 GLY A N 1
ATOM 584 C CA . GLY A 1 78 ? 6.301 2.929 -20.307 1.00 91.38 78 GLY A CA 1
ATOM 585 C C . GLY A 1 78 ? 6.783 3.709 -21.539 1.00 91.38 78 GLY A C 1
ATOM 586 O O . GLY A 1 78 ? 6.831 3.160 -22.646 1.00 91.38 78 GLY A O 1
ATOM 587 N N . PRO A 1 79 ? 7.119 4.998 -21.355 1.00 91.94 79 PRO A N 1
ATOM 588 C CA . PRO A 1 79 ? 7.654 5.869 -22.400 1.00 91.94 79 PRO A CA 1
ATOM 589 C C . PRO A 1 79 ? 8.891 5.303 -23.108 1.00 91.94 79 PRO A C 1
ATOM 591 O O . PRO A 1 79 ? 9.791 4.740 -22.493 1.00 91.94 79 PRO A O 1
ATOM 594 N N . LEU A 1 80 ? 8.951 5.466 -24.429 1.00 92.56 80 LEU A N 1
ATOM 595 C CA . LEU A 1 80 ? 10.090 5.017 -25.223 1.00 92.56 80 LEU A CA 1
ATOM 596 C C . LEU A 1 80 ? 10.663 6.164 -26.048 1.00 92.56 80 LEU A C 1
ATOM 598 O O . LEU A 1 80 ? 9.927 6.898 -26.708 1.00 92.56 80 LEU A O 1
ATOM 602 N N . HIS A 1 81 ? 11.989 6.227 -26.095 1.00 89.88 81 HIS A N 1
ATOM 603 C CA . HIS A 1 81 ? 12.751 7.027 -27.041 1.00 89.88 81 HIS A CA 1
ATOM 604 C C . HIS A 1 81 ? 13.629 6.090 -27.874 1.00 89.88 81 HIS A C 1
ATOM 606 O O . HIS A 1 81 ? 14.380 5.280 -27.329 1.00 89.88 81 HIS A O 1
ATOM 612 N N . ASP A 1 82 ? 13.477 6.126 -29.201 1.00 89.19 82 ASP A N 1
ATOM 613 C CA . ASP A 1 82 ? 14.157 5.219 -30.139 1.00 89.19 82 ASP A CA 1
ATOM 614 C C . ASP A 1 82 ? 14.033 3.723 -29.769 1.00 89.19 82 ASP A C 1
ATOM 616 O O . ASP A 1 82 ? 14.967 2.930 -29.913 1.00 89.19 82 ASP A O 1
ATOM 620 N N . GLY A 1 83 ? 12.859 3.330 -29.258 1.00 86.06 83 GLY A N 1
ATOM 621 C CA . GLY A 1 83 ? 12.544 1.947 -28.876 1.00 86.06 83 GLY A CA 1
ATOM 622 C C . GLY A 1 83 ? 13.128 1.487 -27.534 1.00 86.06 83 GLY A C 1
ATOM 623 O O . GLY A 1 83 ? 12.979 0.316 -27.180 1.00 86.06 83 GLY A O 1
ATOM 624 N N . LYS A 1 84 ? 13.763 2.384 -26.775 1.00 89.06 84 LYS A N 1
ATOM 625 C CA . LYS A 1 84 ? 14.354 2.113 -25.457 1.00 89.06 84 LYS A CA 1
ATOM 626 C C . LYS A 1 84 ? 13.649 2.939 -24.381 1.00 89.06 84 LYS A C 1
ATOM 628 O O . LYS A 1 84 ? 13.136 4.005 -24.721 1.00 89.06 84 LYS A O 1
ATOM 633 N N . PRO A 1 85 ? 13.639 2.496 -23.113 1.00 92.62 85 PRO A N 1
ATOM 634 C CA . PRO A 1 85 ? 13.208 3.347 -22.017 1.00 92.62 85 PRO A CA 1
ATOM 635 C C . PRO A 1 85 ? 14.019 4.640 -22.030 1.00 92.62 85 PRO A C 1
ATOM 637 O O . PRO A 1 85 ? 15.234 4.619 -22.251 1.00 92.62 85 PRO A O 1
ATOM 640 N N . ASP A 1 86 ? 13.334 5.760 -21.860 1.00 90.81 86 ASP A N 1
ATOM 641 C CA . ASP A 1 86 ? 13.989 7.047 -21.680 1.00 90.81 86 ASP A CA 1
ATOM 642 C C . ASP A 1 86 ? 14.299 7.294 -20.193 1.00 90.81 86 ASP A C 1
ATOM 644 O O . ASP A 1 86 ? 14.130 6.420 -19.340 1.00 90.81 86 ASP A O 1
ATOM 648 N N . LYS A 1 87 ? 14.765 8.505 -19.874 1.00 86.19 87 LYS A N 1
ATOM 649 C CA . LYS A 1 87 ? 15.074 8.919 -18.496 1.00 86.19 87 LYS A CA 1
ATOM 650 C C . LYS A 1 87 ? 13.872 8.860 -17.539 1.00 86.19 87 LYS A C 1
ATOM 652 O O . LYS A 1 87 ? 14.083 8.888 -16.335 1.00 86.19 87 LYS A O 1
ATOM 657 N N . ASP A 1 88 ? 12.645 8.818 -18.059 1.00 92.81 88 ASP A N 1
ATOM 658 C CA . ASP A 1 88 ? 11.415 8.744 -17.266 1.00 92.81 88 ASP A CA 1
ATOM 659 C C . ASP A 1 88 ? 10.983 7.279 -17.053 1.00 92.81 88 ASP A C 1
ATOM 661 O O . ASP A 1 88 ? 9.980 6.997 -16.392 1.00 92.81 88 ASP A O 1
ATOM 665 N N . GLY A 1 89 ? 11.747 6.318 -17.590 1.00 94.25 89 GLY A N 1
ATOM 666 C CA . GLY A 1 89 ? 11.468 4.896 -17.465 1.00 94.25 89 GLY A CA 1
ATOM 667 C C . GLY A 1 89 ? 11.567 4.362 -16.041 1.00 94.25 89 GLY A C 1
ATOM 668 O O . GLY A 1 89 ? 10.683 3.609 -15.633 1.00 94.25 89 GLY A O 1
ATOM 669 N N . ASP A 1 90 ? 12.569 4.777 -15.270 1.00 93.50 90 ASP A N 1
ATOM 670 C CA . ASP A 1 90 ? 12.738 4.330 -13.880 1.00 93.50 90 ASP A CA 1
ATOM 671 C C . ASP A 1 90 ? 11.566 4.802 -13.008 1.00 93.50 90 ASP A C 1
ATOM 673 O O . ASP A 1 90 ? 10.979 4.023 -12.252 1.00 93.50 90 ASP A O 1
ATOM 677 N N . ASP A 1 91 ? 11.150 6.058 -13.192 1.00 93.88 91 ASP A N 1
ATOM 678 C CA . ASP A 1 91 ? 9.984 6.639 -12.523 1.00 93.88 91 ASP A CA 1
ATOM 679 C C . ASP A 1 91 ? 8.697 5.899 -12.908 1.00 93.88 91 ASP A C 1
ATOM 681 O O . ASP A 1 91 ? 7.851 5.608 -12.054 1.00 93.88 91 ASP A O 1
ATOM 685 N N . TRP A 1 92 ? 8.554 5.531 -14.186 1.00 95.69 92 TRP A N 1
ATOM 686 C CA . TRP A 1 92 ? 7.439 4.705 -14.634 1.00 95.69 92 TRP A CA 1
ATOM 687 C C . TRP A 1 92 ? 7.450 3.341 -13.937 1.00 95.69 92 TRP A C 1
ATOM 689 O O . TRP A 1 92 ? 6.426 2.954 -13.369 1.00 95.69 92 TRP A O 1
ATOM 699 N N . CYS A 1 93 ? 8.591 2.648 -13.900 1.00 94.56 93 CYS A N 1
ATOM 700 C CA . CYS A 1 93 ? 8.736 1.362 -13.219 1.00 94.56 93 CYS A CA 1
ATOM 701 C C . CYS A 1 93 ? 8.365 1.457 -11.735 1.00 94.56 93 CYS A C 1
ATOM 703 O O . CYS A 1 93 ? 7.566 0.659 -11.236 1.00 94.56 93 CYS A O 1
ATOM 705 N N . LEU A 1 94 ? 8.877 2.475 -11.040 1.00 93.50 94 LEU A N 1
ATOM 706 C CA . LEU A 1 94 ? 8.560 2.723 -9.639 1.00 93.50 94 LEU A CA 1
ATOM 707 C C . LEU A 1 94 ? 7.062 2.989 -9.439 1.00 93.50 94 LEU A C 1
ATOM 709 O O . LEU A 1 94 ? 6.453 2.456 -8.507 1.00 93.50 94 LEU A O 1
ATOM 713 N N . SER A 1 95 ? 6.431 3.759 -10.329 1.00 94.00 95 SER A N 1
ATOM 714 C CA . SER A 1 95 ? 5.003 4.083 -10.229 1.00 94.00 95 SER A CA 1
ATOM 715 C C . SER A 1 95 ? 4.100 2.846 -10.305 1.00 94.00 95 SER A C 1
ATOM 717 O O . SER A 1 95 ? 3.097 2.789 -9.597 1.00 94.00 95 SER A O 1
ATOM 719 N N . GLN A 1 96 ? 4.482 1.815 -11.073 1.00 94.62 96 GLN A N 1
ATOM 720 C CA . GLN A 1 96 ? 3.703 0.573 -11.194 1.00 94.62 96 GLN A CA 1
ATOM 721 C C . GLN A 1 96 ? 3.666 -0.245 -9.894 1.00 94.62 96 GLN A C 1
ATOM 723 O O . GLN A 1 96 ? 2.807 -1.109 -9.711 1.00 94.62 96 GLN A O 1
ATOM 728 N N . ARG A 1 97 ? 4.610 0.009 -8.985 1.00 93.88 97 ARG A N 1
ATOM 729 C CA . ARG A 1 97 ? 4.768 -0.696 -7.705 1.00 93.88 97 ARG A CA 1
ATOM 730 C C . ARG A 1 97 ? 4.570 0.219 -6.503 1.00 93.88 97 ARG A C 1
ATOM 732 O O . ARG A 1 97 ? 4.672 -0.232 -5.362 1.00 93.88 97 ARG A O 1
ATOM 739 N N . THR A 1 98 ? 4.258 1.485 -6.749 1.00 95.50 98 THR A N 1
ATOM 740 C CA . THR A 1 98 ? 3.932 2.451 -5.709 1.00 95.50 98 THR A CA 1
ATOM 741 C C . THR A 1 98 ? 2.479 2.272 -5.289 1.00 95.50 98 THR A C 1
ATOM 743 O O . THR A 1 98 ? 1.575 2.222 -6.120 1.00 95.50 98 THR A O 1
ATOM 746 N N . VAL A 1 99 ? 2.243 2.171 -3.986 1.00 96.75 99 VAL A N 1
ATOM 747 C CA . VAL A 1 99 ? 0.927 1.917 -3.403 1.00 96.75 99 VAL A CA 1
ATOM 748 C C . VAL A 1 99 ? 0.609 2.911 -2.303 1.00 96.75 99 VAL A C 1
ATOM 750 O O . VAL A 1 99 ? 1.485 3.421 -1.602 1.00 96.75 99 VAL A O 1
ATOM 753 N N . THR A 1 100 ? -0.687 3.137 -2.125 1.00 97.38 100 THR A N 1
ATOM 754 C CA . THR A 1 100 ? -1.232 3.964 -1.0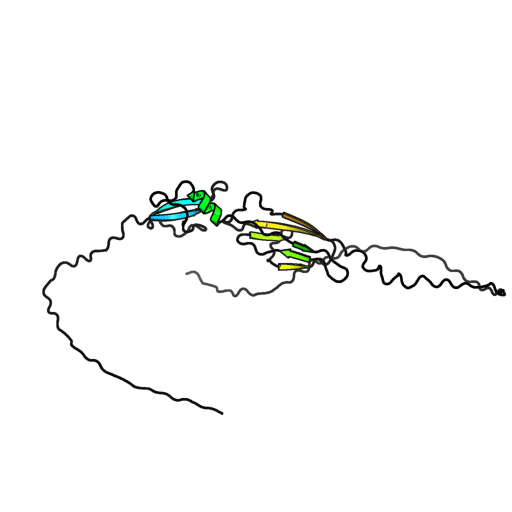54 1.00 97.38 100 THR A CA 1
ATOM 755 C C . THR A 1 100 ? -2.184 3.115 -0.225 1.00 97.38 100 THR A C 1
ATOM 757 O O . THR A 1 100 ? -3.217 2.679 -0.746 1.00 97.38 100 THR A O 1
ATOM 760 N N . PRO A 1 101 ? -1.865 2.860 1.056 1.00 98.31 101 PRO A N 1
ATOM 761 C CA . PRO A 1 101 ? -2.781 2.195 1.964 1.00 98.31 101 PRO A CA 1
ATOM 762 C C . PRO A 1 101 ? -4.103 2.953 2.064 1.00 98.31 101 PRO A C 1
ATOM 764 O O . PRO A 1 101 ? -4.142 4.168 2.263 1.00 98.31 101 PRO A O 1
ATOM 767 N N . LYS A 1 102 ? -5.211 2.223 1.964 1.00 98.44 102 LYS A N 1
ATOM 768 C CA . LYS A 1 102 ? -6.527 2.754 2.311 1.00 98.44 102 LYS A CA 1
ATOM 769 C C . LYS A 1 102 ? -6.627 2.958 3.821 1.00 98.44 102 LYS A C 1
ATOM 771 O O . LYS A 1 102 ? -6.043 2.203 4.602 1.00 98.44 102 LYS A O 1
ATOM 776 N N . ALA A 1 103 ? -7.397 3.968 4.211 1.00 97.94 103 ALA A N 1
ATOM 777 C CA . ALA A 1 103 ? -7.595 4.326 5.606 1.00 97.94 103 ALA A CA 1
ATOM 778 C C . ALA A 1 103 ? -8.409 3.271 6.368 1.00 97.94 103 ALA A C 1
ATOM 780 O O . ALA A 1 103 ? -9.389 2.729 5.855 1.00 97.94 103 ALA A O 1
ATOM 781 N N . VAL A 1 104 ? -8.016 3.035 7.617 1.00 98.56 104 VAL A N 1
ATOM 782 C CA . VAL A 1 104 ? -8.786 2.250 8.586 1.00 98.56 104 VAL A CA 1
ATOM 783 C C . VAL A 1 104 ? -9.933 3.106 9.113 1.00 98.56 104 VAL A C 1
ATOM 785 O O . VAL A 1 104 ? -9.749 4.290 9.402 1.00 98.56 104 VAL A O 1
ATOM 788 N N . THR A 1 105 ? -11.117 2.516 9.260 1.00 98.44 105 THR A N 1
ATOM 789 C CA . THR A 1 105 ? -12.278 3.208 9.837 1.00 98.44 105 THR A CA 1
ATOM 790 C C . THR A 1 105 ? -12.558 2.703 11.242 1.00 98.44 105 THR A C 1
ATOM 792 O O . THR A 1 105 ? -12.511 1.497 11.475 1.00 98.44 105 THR A O 1
ATOM 795 N N . PHE A 1 106 ? -12.928 3.602 12.152 1.00 97.94 106 PHE A N 1
ATOM 796 C CA . PHE A 1 106 ? -13.272 3.289 13.540 1.00 97.94 106 PHE A CA 1
ATOM 797 C C . PHE A 1 106 ? -14.691 3.775 13.842 1.00 97.94 106 PHE A C 1
ATOM 799 O O . PHE A 1 106 ? -15.080 4.862 13.420 1.00 97.94 106 PHE A O 1
ATOM 806 N N . THR A 1 107 ? -15.470 2.973 14.561 1.00 95.94 107 THR A N 1
ATOM 807 C CA . THR A 1 107 ? -16.846 3.280 14.968 1.00 95.94 107 THR A CA 1
ATOM 808 C C . THR A 1 107 ? -17.015 2.977 16.448 1.00 95.94 107 THR A C 1
ATOM 810 O O . THR A 1 107 ? -16.856 1.833 16.874 1.00 95.94 107 THR A O 1
ATOM 813 N N . ASN A 1 108 ? -17.350 3.997 17.237 1.00 93.31 108 ASN A N 1
ATOM 814 C CA . ASN A 1 108 ? -17.543 3.848 18.677 1.00 93.31 108 ASN A CA 1
ATOM 815 C C . ASN A 1 108 ? -18.701 2.917 19.033 1.00 93.31 108 ASN A C 1
ATOM 817 O O . ASN A 1 108 ? -19.662 2.765 18.280 1.00 93.31 108 ASN A O 1
ATOM 821 N N . ALA A 1 109 ? -18.603 2.327 20.224 1.00 91.62 109 ALA A N 1
ATOM 822 C CA . ALA A 1 109 ? -19.708 1.593 20.812 1.00 91.62 109 ALA A CA 1
ATOM 823 C C . ALA A 1 109 ? -20.893 2.532 21.074 1.00 91.62 109 ALA A C 1
ATOM 825 O O . ALA A 1 109 ? -20.720 3.671 21.512 1.00 91.62 109 ALA A O 1
ATOM 826 N N . THR A 1 110 ? -22.094 2.015 20.861 1.00 89.88 110 THR A N 1
ATOM 827 C CA . THR A 1 110 ? -23.339 2.601 21.355 1.00 89.88 110 THR A CA 1
ATOM 828 C C . THR A 1 110 ? -23.900 1.707 22.462 1.00 89.88 110 THR A C 1
ATOM 830 O O . THR A 1 110 ? -23.281 0.716 22.855 1.00 89.88 110 THR A O 1
ATOM 833 N N . CYS A 1 111 ? -25.074 2.043 22.988 1.00 87.12 111 CYS A N 1
ATOM 834 C CA . CYS A 1 111 ? -25.724 1.206 23.992 1.00 87.12 111 CYS A CA 1
ATOM 835 C C . CYS A 1 111 ? -26.169 -0.155 23.450 1.00 87.12 111 CYS A C 1
ATOM 837 O O . CYS A 1 111 ? -26.155 -1.134 24.194 1.00 87.12 111 CYS A O 1
ATOM 839 N N . ASP A 1 112 ? -26.457 -0.228 22.151 1.00 88.62 112 ASP A N 1
ATOM 840 C CA . ASP A 1 112 ? -26.977 -1.433 21.503 1.00 88.62 112 ASP A CA 1
ATOM 841 C C . ASP A 1 112 ? -25.919 -2.148 20.653 1.00 88.62 112 ASP A C 1
ATOM 843 O O . ASP A 1 112 ? -26.056 -3.328 20.331 1.00 88.62 112 ASP A O 1
ATOM 847 N N . THR A 1 113 ? -24.832 -1.457 20.296 1.00 89.75 113 THR A N 1
ATOM 848 C CA . THR A 1 113 ? -23.788 -1.988 19.414 1.00 89.75 113 THR A CA 1
ATOM 849 C C . THR A 1 113 ? -22.398 -1.838 20.014 1.00 89.75 113 THR A C 1
ATOM 851 O O . THR A 1 113 ? -22.039 -0.821 20.602 1.00 89.75 113 THR A O 1
ATOM 854 N N . LYS A 1 114 ? -21.572 -2.873 19.853 1.00 91.69 114 LYS A N 1
ATOM 855 C CA . LYS A 1 114 ? -20.164 -2.823 20.259 1.00 91.69 114 LYS A CA 1
ATOM 856 C C . LYS A 1 114 ? -19.360 -1.943 19.302 1.00 91.69 114 LYS A C 1
ATOM 858 O O . LYS A 1 114 ? -19.698 -1.824 18.123 1.00 91.69 114 LYS A O 1
ATOM 863 N N . GLY A 1 115 ? -18.280 -1.358 19.818 1.00 94.44 115 GLY A N 1
ATOM 864 C CA . GLY A 1 115 ? -17.333 -0.614 18.995 1.00 94.44 115 GLY A CA 1
ATOM 865 C C . GLY A 1 115 ? -16.694 -1.537 17.965 1.00 94.44 115 GLY A C 1
ATOM 866 O O . GLY A 1 115 ? -16.555 -2.741 18.195 1.00 94.44 115 GLY A O 1
ATOM 867 N N . ASN A 1 116 ? -16.330 -0.995 16.813 1.00 97.00 116 ASN A N 1
ATOM 868 C CA . ASN A 1 116 ? -15.691 -1.761 15.756 1.00 97.00 116 ASN A CA 1
ATOM 869 C C . ASN A 1 116 ? -14.670 -0.921 14.991 1.00 97.00 116 ASN A C 1
ATOM 871 O O . ASN A 1 116 ? -14.737 0.308 14.976 1.00 97.00 116 ASN A O 1
ATOM 875 N N . TYR A 1 117 ? -13.734 -1.599 14.340 1.00 98.38 117 TYR A N 1
ATOM 876 C CA . TYR A 1 117 ? -12.886 -1.009 13.315 1.00 98.38 117 TYR A CA 1
ATOM 877 C C . TYR A 1 117 ? -12.852 -1.902 12.078 1.00 98.38 117 TYR A C 1
ATOM 879 O O . TYR A 1 117 ? -13.059 -3.110 12.172 1.00 98.38 117 TYR A O 1
ATOM 887 N N . THR A 1 118 ? -12.610 -1.307 10.912 1.00 98.56 118 THR A N 1
ATOM 888 C CA . THR A 1 118 ? -12.515 -2.036 9.642 1.00 98.56 118 THR A CA 1
ATOM 889 C C . THR A 1 118 ? -11.150 -1.820 9.019 1.00 98.56 118 THR A C 1
ATOM 891 O O . THR A 1 118 ? -10.753 -0.686 8.745 1.00 98.56 118 THR A O 1
ATOM 894 N N . VAL A 1 119 ? -10.455 -2.927 8.778 1.00 98.62 119 VAL A N 1
ATOM 895 C CA . VAL A 1 119 ? -9.191 -2.977 8.047 1.00 98.62 119 VAL A CA 1
ATOM 896 C C . VAL A 1 119 ? -9.506 -3.197 6.564 1.00 98.62 119 VAL A C 1
ATOM 898 O O . VAL A 1 119 ? -10.124 -4.209 6.224 1.00 98.62 119 VAL A O 1
ATOM 901 N N . PRO A 1 120 ? -9.138 -2.269 5.664 1.00 98.50 120 PRO A N 1
ATOM 902 C CA . PRO A 1 120 ? -9.484 -2.370 4.251 1.00 98.50 120 PRO A CA 1
ATOM 903 C C . PRO A 1 120 ? -8.525 -3.287 3.478 1.00 98.50 120 PRO A C 1
ATOM 905 O O . PRO A 1 120 ? -7.393 -3.529 3.885 1.00 98.50 120 PRO A O 1
ATOM 908 N N . THR A 1 121 ? -8.943 -3.733 2.292 1.00 97.88 121 THR A N 1
ATOM 909 C CA . THR A 1 121 ? -8.031 -4.353 1.318 1.00 97.88 121 THR A CA 1
ATOM 910 C C . THR A 1 121 ? -7.310 -3.280 0.501 1.00 97.88 121 THR A C 1
ATOM 912 O O . THR A 1 121 ? -7.953 -2.485 -0.203 1.00 97.88 121 THR A O 1
ATOM 915 N N . SER A 1 122 ? -5.979 -3.321 0.531 1.00 97.19 122 SER A N 1
ATOM 916 C CA . SER A 1 122 ? -5.082 -2.462 -0.247 1.00 97.19 122 SER A CA 1
ATOM 917 C C . SER A 1 122 ? -4.076 -3.338 -0.994 1.00 97.19 122 SER A C 1
ATOM 919 O O . SER A 1 122 ? -3.427 -4.186 -0.390 1.00 97.19 122 SER A O 1
ATOM 921 N N . ALA A 1 123 ? -3.972 -3.181 -2.316 1.00 95.38 123 ALA A N 1
ATOM 922 C CA . ALA A 1 123 ? -3.023 -3.961 -3.109 1.00 95.38 123 ALA A CA 1
ATOM 923 C C . ALA A 1 123 ? -1.585 -3.629 -2.686 1.00 95.38 123 ALA A C 1
ATOM 925 O O . ALA A 1 123 ? -1.268 -2.461 -2.475 1.00 95.38 123 ALA A O 1
ATOM 926 N N . GLY A 1 124 ? -0.731 -4.648 -2.558 1.00 95.69 124 GLY A N 1
ATOM 927 C CA . GLY A 1 124 ? 0.669 -4.458 -2.169 1.00 95.69 124 GLY A CA 1
ATOM 928 C C . GLY A 1 124 ? 0.893 -4.084 -0.698 1.00 95.69 124 GLY A C 1
ATOM 929 O O . GLY A 1 124 ? 2.010 -3.724 -0.337 1.00 95.69 124 GLY A O 1
ATOM 930 N N . VAL A 1 125 ? -0.143 -4.143 0.145 1.00 98.19 125 VAL A N 1
ATOM 931 C CA . VAL A 1 125 ? -0.093 -3.704 1.544 1.00 98.19 125 VAL A CA 1
ATOM 932 C C . VAL A 1 125 ? -0.678 -4.779 2.452 1.00 98.19 125 VAL A C 1
ATOM 934 O O . VAL A 1 125 ? -1.757 -5.310 2.188 1.00 98.19 125 VAL A O 1
ATOM 937 N N . GLU A 1 126 ? 0.010 -5.044 3.553 1.00 98.25 126 GLU A N 1
ATOM 938 C CA . GLU A 1 126 ? -0.501 -5.793 4.694 1.00 98.25 126 GLU A CA 1
ATOM 939 C C . GLU A 1 126 ? -0.733 -4.861 5.887 1.00 98.25 126 GLU A C 1
ATOM 941 O O . GLU A 1 126 ? -0.120 -3.798 6.005 1.00 98.25 126 GLU A O 1
ATOM 946 N N . TYR A 1 127 ? -1.661 -5.240 6.762 1.00 98.50 127 TYR A N 1
ATOM 947 C CA . TYR A 1 127 ? -2.005 -4.458 7.944 1.00 98.50 127 TYR A CA 1
ATOM 948 C C . TYR A 1 127 ? -1.682 -5.252 9.197 1.00 98.50 127 TYR A C 1
ATOM 950 O O . TYR A 1 127 ? -1.956 -6.449 9.272 1.00 98.50 127 TYR A O 1
ATOM 958 N N . LEU A 1 128 ? -1.141 -4.563 10.193 1.00 98.50 128 LEU A N 1
ATOM 959 C CA . LEU A 1 128 ? -0.810 -5.112 11.492 1.00 98.50 128 LEU A CA 1
ATOM 960 C C . LEU A 1 128 ? -1.631 -4.408 12.562 1.00 98.50 128 LEU A C 1
ATOM 962 O O . LEU A 1 128 ? -1.707 -3.180 12.567 1.00 98.50 128 LEU A O 1
ATOM 966 N N . VAL A 1 129 ? -2.217 -5.167 13.483 1.00 97.50 129 VAL A N 1
ATOM 967 C CA . VAL A 1 129 ? -2.814 -4.630 14.711 1.00 97.50 129 VAL A CA 1
ATOM 968 C C . VAL A 1 129 ? -1.854 -4.936 15.852 1.00 97.50 129 VAL A C 1
ATOM 970 O O . VAL A 1 129 ? -1.614 -6.099 16.182 1.00 97.50 129 VAL A O 1
ATOM 973 N N . GLY A 1 130 ? -1.251 -3.890 16.418 1.00 92.38 130 GLY A N 1
ATOM 974 C CA . GLY A 1 130 ? -0.022 -4.056 17.195 1.00 92.38 130 GLY A CA 1
ATOM 975 C C . GLY A 1 130 ? 1.086 -4.631 16.306 1.00 92.38 130 GLY A C 1
ATOM 976 O O . GLY A 1 130 ? 1.484 -3.996 15.334 1.00 92.38 130 GLY A O 1
ATOM 977 N N . GLU A 1 131 ? 1.545 -5.842 16.619 1.00 93.69 131 GLU A N 1
ATOM 978 C CA . GLU A 1 131 ? 2.605 -6.555 15.882 1.00 93.69 131 GLU A CA 1
ATOM 979 C C . GLU A 1 131 ? 2.077 -7.724 15.033 1.00 93.69 131 GLU A C 1
ATOM 981 O O . GLU A 1 131 ? 2.850 -8.427 14.389 1.00 93.69 131 GLU A O 1
ATOM 986 N N . GLN A 1 132 ? 0.767 -7.978 15.046 1.00 96.56 132 GLN A N 1
ATOM 987 C CA . GLN A 1 132 ? 0.179 -9.140 14.379 1.00 96.56 132 GLN A CA 1
ATOM 988 C C . GLN A 1 132 ? -0.424 -8.744 13.039 1.00 96.56 132 GLN A C 1
ATOM 990 O O . GLN A 1 132 ? -1.284 -7.864 12.998 1.00 96.56 132 GLN A O 1
ATOM 995 N N . VAL A 1 133 ? -0.020 -9.424 11.964 1.00 97.81 133 VAL A N 1
ATOM 996 C CA . VAL A 1 133 ? -0.643 -9.273 10.643 1.00 97.81 133 VAL A CA 1
ATOM 997 C C . VAL A 1 133 ? -2.092 -9.751 10.713 1.00 97.81 133 VAL A C 1
ATOM 999 O O . VAL A 1 133 ? -2.380 -10.853 11.184 1.00 97.81 133 VAL A O 1
ATOM 1002 N N . VAL A 1 134 ? -3.008 -8.916 10.234 1.00 98.12 134 VAL A N 1
ATOM 1003 C CA . VAL A 1 134 ? -4.443 -9.195 10.198 1.00 98.12 134 VAL A CA 1
ATOM 1004 C C . VAL A 1 134 ? -4.960 -9.195 8.765 1.00 98.12 134 VAL A C 1
ATOM 1006 O O . VAL A 1 134 ? -4.442 -8.511 7.883 1.00 98.12 134 VAL A O 1
ATOM 1009 N N . VAL A 1 135 ? -6.014 -9.971 8.530 1.00 97.81 135 VAL A N 1
ATOM 1010 C CA . VAL A 1 135 ? -6.723 -9.971 7.248 1.00 97.81 135 VAL A CA 1
ATOM 1011 C C . VAL A 1 135 ? -7.601 -8.724 7.113 1.00 97.81 135 VAL A C 1
ATOM 1013 O O . VAL A 1 135 ? -7.977 -8.088 8.094 1.00 97.81 135 VAL A O 1
ATOM 1016 N N . ALA A 1 136 ? -7.962 -8.361 5.885 1.00 98.06 136 ALA A N 1
ATOM 1017 C CA . ALA A 1 136 ? -8.964 -7.319 5.685 1.00 98.06 136 ALA A CA 1
ATOM 1018 C C . ALA A 1 136 ? -10.323 -7.776 6.246 1.00 98.06 136 ALA A C 1
ATOM 1020 O O . ALA A 1 136 ? -10.729 -8.923 6.048 1.00 98.06 136 ALA A O 1
ATOM 1021 N N . GLY A 1 137 ? -11.037 -6.878 6.924 1.00 98.25 137 GLY A N 1
ATOM 1022 C CA . GLY A 1 137 ? -12.316 -7.199 7.549 1.00 98.25 137 GLY A CA 1
ATOM 1023 C C . GLY A 1 137 ? -12.708 -6.267 8.691 1.00 98.25 137 GLY A C 1
ATOM 1024 O O . GLY A 1 137 ? -11.988 -5.331 9.040 1.00 98.25 137 GLY A O 1
ATOM 1025 N N . ALA A 1 138 ? -13.884 -6.536 9.257 1.00 97.81 138 ALA A N 1
ATOM 1026 C CA . ALA A 1 138 ? -14.411 -5.834 10.420 1.00 97.81 138 ALA A CA 1
ATOM 1027 C C . ALA A 1 138 ? -14.050 -6.576 11.713 1.00 97.81 138 ALA A C 1
ATOM 1029 O O . ALA A 1 138 ? -14.214 -7.792 11.815 1.00 97.81 138 ALA A O 1
ATOM 1030 N N . TYR A 1 139 ? -13.610 -5.819 12.713 1.00 97.12 139 TYR A N 1
ATOM 1031 C CA . TYR A 1 139 ? -13.151 -6.311 14.004 1.00 97.12 139 TYR A CA 1
ATOM 1032 C C . TYR A 1 139 ? -13.932 -5.635 15.123 1.00 97.12 139 TYR A C 1
ATOM 1034 O O . TYR A 1 139 ? -13.998 -4.407 15.204 1.00 97.12 139 TYR A O 1
ATOM 1042 N N . THR A 1 140 ? -14.532 -6.436 16.000 1.00 96.75 140 THR A N 1
ATOM 1043 C CA . THR A 1 140 ? -15.294 -5.936 17.148 1.00 96.75 140 THR A CA 1
ATOM 1044 C C . THR A 1 140 ? -14.388 -5.708 18.350 1.00 96.75 140 THR A C 1
ATOM 1046 O O . THR A 1 140 ? -13.547 -6.539 18.683 1.00 96.75 140 THR A O 1
ATOM 1049 N N . VAL A 1 141 ? -14.614 -4.597 19.043 1.00 94.75 141 VAL A N 1
ATOM 1050 C CA . VAL A 1 141 ? -13.941 -4.229 20.285 1.00 94.75 141 VAL A CA 1
ATOM 1051 C C . VAL A 1 141 ? -14.914 -4.446 21.441 1.00 94.75 141 VAL A C 1
ATOM 1053 O O . VAL A 1 141 ? -15.966 -3.811 21.524 1.00 94.75 141 VAL A O 1
ATOM 1056 N N . THR A 1 142 ? -14.592 -5.394 22.320 1.00 87.94 142 THR A N 1
ATOM 1057 C CA . THR A 1 142 ? -15.493 -5.855 23.391 1.00 87.94 142 THR A CA 1
ATOM 1058 C C . THR A 1 142 ? -15.340 -5.085 24.702 1.00 87.94 142 THR A C 1
ATOM 1060 O O . THR A 1 142 ? -16.265 -5.096 25.515 1.00 87.94 142 THR A O 1
ATOM 1063 N N . ALA A 1 143 ? -14.220 -4.388 24.894 1.00 86.62 143 ALA A N 1
ATOM 1064 C CA . ALA A 1 143 ? -13.912 -3.578 26.069 1.00 86.62 143 ALA A CA 1
ATOM 1065 C C . ALA A 1 143 ? -13.140 -2.308 25.662 1.00 86.62 143 ALA A C 1
ATOM 1067 O O . ALA A 1 143 ? -12.548 -2.294 24.582 1.00 86.62 143 ALA A O 1
ATOM 1068 N N . PRO A 1 144 ? -13.121 -1.250 26.497 1.00 88.38 144 PRO A N 1
ATOM 1069 C CA . PRO A 1 144 ? -12.313 -0.060 26.239 1.00 88.38 144 PRO A CA 1
ATOM 1070 C C . PRO A 1 144 ? -10.848 -0.427 25.978 1.00 88.38 144 PRO A C 1
ATOM 1072 O O . PRO A 1 144 ? -10.245 -1.168 26.754 1.00 88.38 144 PRO A O 1
ATOM 1075 N N . ALA A 1 145 ? -10.290 0.067 24.875 1.00 93.75 145 ALA A N 1
ATOM 1076 C CA . ALA A 1 145 ? -8.961 -0.314 24.413 1.00 93.75 145 ALA A CA 1
ATOM 1077 C C . ALA A 1 145 ? -8.385 0.723 23.444 1.00 93.75 145 ALA A C 1
ATOM 1079 O O . ALA A 1 145 ? -9.122 1.385 22.714 1.00 93.75 145 ALA A O 1
ATOM 1080 N N . ASN A 1 146 ? -7.057 0.805 23.391 1.00 96.00 146 ASN A N 1
ATOM 1081 C CA . ASN A 1 146 ? -6.350 1.503 22.323 1.00 96.00 146 ASN A CA 1
ATOM 1082 C C . ASN A 1 146 ? -6.028 0.504 21.214 1.00 96.00 146 ASN A C 1
ATOM 1084 O O . ASN A 1 146 ? -5.376 -0.508 21.464 1.00 96.00 146 ASN A O 1
ATOM 1088 N N . VAL A 1 147 ? -6.481 0.792 19.999 1.00 97.44 147 VAL A N 1
ATOM 1089 C CA . VAL A 1 147 ? -6.177 0.000 18.808 1.00 97.44 147 VAL A CA 1
ATOM 1090 C C . VAL A 1 147 ? -5.218 0.803 17.945 1.00 97.44 147 VAL A C 1
ATOM 1092 O O . VAL A 1 147 ? -5.553 1.902 17.509 1.00 97.44 147 VAL A O 1
ATOM 1095 N N . THR A 1 148 ? -4.042 0.237 17.685 1.00 98.00 148 THR A N 1
ATOM 1096 C CA . THR A 1 148 ? -3.074 0.779 16.728 1.00 98.00 148 THR A CA 1
ATOM 1097 C C . THR A 1 148 ? -2.993 -0.156 15.539 1.00 98.00 148 THR A C 1
ATOM 1099 O O . THR A 1 148 ? -2.678 -1.336 15.701 1.00 98.00 148 THR A O 1
ATOM 1102 N N . VAL A 1 149 ? -3.270 0.382 14.356 1.00 98.56 149 VAL A N 1
ATOM 1103 C CA . VAL A 1 149 ? -3.153 -0.321 13.084 1.00 98.56 149 VAL A CA 1
ATOM 1104 C C . VAL A 1 149 ? -2.018 0.300 12.281 1.00 98.56 149 VAL A C 1
ATOM 1106 O O . VAL A 1 149 ? -1.998 1.515 12.080 1.00 98.56 149 VAL A O 1
ATOM 1109 N N . THR A 1 150 ? -1.093 -0.529 11.809 1.00 98.56 150 THR A N 1
ATOM 1110 C CA . THR A 1 150 ? 0.028 -0.118 10.960 1.00 98.56 150 THR A CA 1
ATOM 1111 C C . THR A 1 150 ? -0.092 -0.792 9.601 1.00 98.56 150 THR A C 1
ATOM 1113 O O . THR A 1 150 ? -0.248 -2.005 9.533 1.00 98.56 150 THR A O 1
ATOM 1116 N N . ALA A 1 151 ? -0.018 -0.026 8.519 1.00 98.44 151 ALA A N 1
ATOM 1117 C CA . ALA A 1 151 ? 0.139 -0.559 7.172 1.00 98.44 151 ALA A CA 1
ATOM 1118 C C . ALA A 1 151 ? 1.627 -0.751 6.859 1.00 98.44 151 ALA A C 1
ATOM 1120 O O . ALA A 1 151 ? 2.438 0.142 7.105 1.00 98.44 151 ALA A O 1
ATOM 1121 N N . GLN A 1 152 ? 1.972 -1.891 6.273 1.00 97.19 152 GLN A N 1
ATOM 1122 C CA . GLN A 1 152 ? 3.301 -2.191 5.752 1.00 97.19 152 GLN A CA 1
ATOM 1123 C C . GLN A 1 152 ? 3.178 -2.648 4.302 1.00 97.19 152 GLN A C 1
ATOM 1125 O O . GLN A 1 152 ? 2.200 -3.288 3.918 1.00 97.19 152 GLN A O 1
ATOM 1130 N N . VAL A 1 153 ? 4.148 -2.281 3.471 1.00 96.31 153 VAL A N 1
ATOM 1131 C CA . VAL A 1 153 ? 4.193 -2.766 2.089 1.00 96.31 153 VAL A CA 1
ATOM 1132 C C . VAL A 1 153 ? 4.771 -4.167 2.050 1.00 96.31 153 VAL A C 1
ATOM 1134 O O . VAL A 1 153 ? 5.740 -4.470 2.743 1.00 96.31 153 VAL A O 1
ATOM 1137 N N . ILE A 1 154 ? 4.193 -5.013 1.207 1.00 93.62 154 ILE A N 1
ATOM 1138 C CA . ILE A 1 154 ? 4.771 -6.326 0.930 1.00 93.62 154 ILE A CA 1
ATOM 1139 C C . ILE A 1 154 ? 6.010 -6.164 0.038 1.00 93.62 154 ILE A C 1
ATOM 1141 O O . ILE A 1 154 ? 6.156 -5.171 -0.681 1.00 93.62 154 ILE A O 1
ATOM 1145 N N . LYS A 1 155 ? 6.905 -7.156 0.054 1.00 89.44 155 LYS A N 1
ATOM 1146 C CA . LYS A 1 155 ? 8.153 -7.124 -0.724 1.00 89.44 155 LYS A CA 1
ATOM 1147 C C . LYS A 1 155 ? 7.899 -6.764 -2.197 1.00 89.44 155 LYS A C 1
ATOM 1149 O O . LYS A 1 155 ? 7.058 -7.372 -2.857 1.00 89.44 155 LYS A O 1
ATOM 1154 N N . GLY A 1 156 ? 8.673 -5.805 -2.707 1.00 87.12 156 GLY A N 1
ATOM 1155 C CA . GLY A 1 156 ? 8.610 -5.336 -4.096 1.00 87.12 156 GLY A CA 1
ATOM 1156 C C . GLY A 1 156 ? 7.612 -4.211 -4.364 1.00 87.12 156 GLY A C 1
ATOM 1157 O O . GLY A 1 156 ? 7.543 -3.738 -5.500 1.00 87.12 156 GLY A O 1
ATOM 1158 N N . TYR A 1 157 ? 6.875 -3.773 -3.341 1.00 93.19 157 TYR A N 1
ATOM 1159 C CA . TYR A 1 157 ? 6.030 -2.584 -3.374 1.00 93.19 157 TYR A CA 1
ATOM 1160 C C . TYR A 1 157 ? 6.647 -1.438 -2.576 1.00 93.19 157 TYR A C 1
ATOM 1162 O O . TYR A 1 157 ? 7.439 -1.645 -1.659 1.00 93.19 157 TYR A O 1
ATOM 1170 N N . PHE A 1 158 ? 6.244 -0.219 -2.926 1.00 92.69 158 PHE A N 1
ATOM 1171 C CA . PHE A 1 158 ? 6.779 1.021 -2.374 1.00 92.69 158 PHE A CA 1
ATOM 1172 C C . PHE A 1 158 ? 5.641 1.898 -1.876 1.00 92.69 158 PHE A C 1
ATOM 1174 O O . PHE A 1 158 ? 4.591 1.981 -2.507 1.00 92.69 158 PHE A O 1
ATOM 1181 N N . LEU A 1 159 ? 5.829 2.565 -0.741 1.00 94.19 159 LEU A N 1
ATOM 1182 C CA . LEU A 1 159 ? 4.832 3.510 -0.248 1.00 94.19 159 LEU A CA 1
ATOM 1183 C C . LEU A 1 159 ? 4.876 4.792 -1.069 1.00 94.19 159 LEU A C 1
ATOM 1185 O O . LEU A 1 159 ? 5.941 5.380 -1.267 1.00 94.19 159 LEU A O 1
ATOM 1189 N N . GLN A 1 160 ? 3.705 5.276 -1.475 1.00 94.69 160 GLN A N 1
ATOM 1190 C CA . GLN A 1 160 ? 3.590 6.627 -2.001 1.00 94.69 160 GLN A CA 1
ATOM 1191 C C . GLN A 1 160 ? 4.116 7.620 -0.958 1.00 94.69 160 GLN A C 1
ATOM 1193 O O . GLN A 1 160 ? 3.787 7.549 0.230 1.00 94.69 160 GLN A O 1
ATOM 1198 N N . LYS A 1 161 ? 4.923 8.582 -1.410 1.00 92.19 161 LYS A N 1
ATOM 1199 C CA . LYS A 1 161 ? 5.457 9.635 -0.545 1.00 92.19 161 LYS A CA 1
ATOM 1200 C C . LYS A 1 161 ? 4.323 10.344 0.204 1.00 92.19 161 LYS A C 1
ATOM 1202 O O . LYS A 1 161 ? 3.393 10.862 -0.410 1.00 92.19 161 LYS A O 1
ATOM 1207 N N . GLY A 1 162 ? 4.435 10.387 1.532 1.00 94.75 162 GLY A N 1
ATOM 1208 C CA . GLY A 1 162 ? 3.450 11.023 2.409 1.00 94.75 162 GLY A CA 1
ATOM 1209 C C . GLY A 1 162 ? 2.190 10.193 2.678 1.00 94.75 162 GLY A C 1
ATOM 1210 O O . GLY A 1 162 ? 1.262 10.714 3.291 1.00 94.75 162 GLY A O 1
ATOM 1211 N N . ALA A 1 163 ? 2.134 8.929 2.245 1.00 96.69 163 ALA A N 1
ATOM 1212 C CA . ALA A 1 163 ? 1.026 8.045 2.584 1.00 96.69 163 ALA A CA 1
ATOM 1213 C C . ALA A 1 163 ? 0.912 7.845 4.105 1.00 96.69 163 ALA A C 1
ATOM 1215 O O . ALA A 1 163 ? 1.910 7.669 4.808 1.00 96.69 163 ALA A O 1
ATOM 1216 N N . LEU A 1 164 ? -0.323 7.846 4.609 1.00 97.75 164 LEU A N 1
ATOM 1217 C CA . LEU A 1 164 ? -0.602 7.545 6.008 1.00 97.75 164 LEU A CA 1
ATOM 1218 C C . LEU A 1 164 ? -0.508 6.033 6.230 1.00 97.75 164 LEU A C 1
ATOM 1220 O O . LEU A 1 164 ? -1.190 5.264 5.555 1.00 97.75 164 LEU A O 1
ATOM 1224 N N . ILE A 1 165 ? 0.327 5.624 7.184 1.00 97.88 165 ILE A N 1
ATOM 1225 C CA . ILE A 1 165 ? 0.584 4.206 7.478 1.00 97.88 165 ILE A CA 1
ATOM 1226 C C . ILE A 1 165 ? 0.285 3.808 8.918 1.00 97.88 165 ILE A C 1
ATOM 1228 O O . ILE A 1 165 ? 0.408 2.638 9.253 1.00 97.88 165 ILE A O 1
ATOM 1232 N N . ASN A 1 166 ? -0.084 4.749 9.782 1.00 97.94 166 ASN A N 1
ATOM 1233 C CA . ASN A 1 166 ? -0.397 4.461 11.173 1.00 97.94 166 ASN A CA 1
ATOM 1234 C C . ASN A 1 166 ? -1.715 5.130 11.551 1.00 97.94 166 ASN A C 1
ATOM 1236 O O . ASN A 1 166 ? -1.911 6.322 11.308 1.00 97.94 166 ASN A O 1
ATOM 1240 N N . TRP A 1 167 ? -2.603 4.349 12.154 1.00 98.50 167 TRP A N 1
ATOM 1241 C CA . TRP A 1 167 ? -3.842 4.825 12.743 1.00 98.50 167 TRP A CA 1
ATOM 1242 C C . TRP A 1 167 ? -3.906 4.338 14.179 1.00 98.50 167 TRP A C 1
ATOM 1244 O O . TRP A 1 167 ? -3.781 3.143 14.435 1.00 98.50 167 TRP A O 1
ATOM 1254 N N . SER A 1 168 ? -4.151 5.252 15.109 1.00 97.31 168 SER A N 1
ATOM 1255 C CA . SER A 1 168 ? -4.387 4.914 16.507 1.00 97.31 168 SER A CA 1
ATOM 1256 C C . SER A 1 168 ? -5.740 5.457 16.937 1.00 97.31 168 SER A C 1
ATOM 1258 O O . SER A 1 168 ? -6.080 6.601 16.627 1.00 97.31 168 SER A O 1
ATOM 1260 N N . TYR A 1 169 ? -6.523 4.626 17.619 1.00 97.88 169 TYR A N 1
ATOM 1261 C CA . TYR A 1 169 ? -7.849 4.992 18.089 1.00 97.88 169 TYR A CA 1
ATOM 1262 C C . TYR A 1 169 ? -8.130 4.429 19.477 1.00 97.88 169 TYR A C 1
ATOM 1264 O O . TYR A 1 169 ? -7.940 3.238 19.736 1.00 97.88 169 TYR A O 1
ATOM 1272 N N . SER A 1 170 ? -8.626 5.292 20.359 1.00 96.31 170 SER A N 1
ATOM 1273 C CA . SER A 1 170 ? -9.004 4.943 21.725 1.00 96.31 170 SER A CA 1
ATOM 1274 C C . SER A 1 170 ? -10.505 4.689 21.800 1.00 96.31 170 SER A C 1
ATOM 1276 O O . SER A 1 170 ? -11.305 5.622 21.774 1.00 96.31 170 SER A O 1
ATOM 1278 N N . PHE A 1 171 ? -10.893 3.424 21.926 1.00 95.00 171 PHE A N 1
ATOM 1279 C CA . PHE A 1 171 ? -12.272 3.050 22.208 1.00 95.00 171 PHE A CA 1
ATOM 1280 C C . PHE A 1 171 ? -12.584 3.242 23.688 1.00 95.00 171 PHE A C 1
ATOM 1282 O O . PHE A 1 171 ? -11.870 2.745 24.563 1.00 95.00 171 PHE A O 1
ATOM 1289 N N . THR A 1 172 ? -13.701 3.903 23.964 1.00 90.44 172 THR A N 1
ATOM 1290 C CA . THR A 1 172 ? -14.260 4.059 25.308 1.00 90.44 172 THR A CA 1
ATOM 1291 C C . THR A 1 172 ? -15.550 3.253 25.450 1.00 90.44 172 THR A C 1
ATOM 1293 O O . THR A 1 172 ? -16.113 2.752 24.474 1.00 90.44 172 THR A O 1
ATOM 1296 N N . ALA A 1 173 ? -16.012 3.077 26.689 1.00 83.62 173 ALA A N 1
ATOM 1297 C CA . ALA A 1 173 ? -17.322 2.488 26.933 1.00 83.62 173 ALA A CA 1
ATOM 1298 C C . ALA A 1 173 ? -18.426 3.403 26.377 1.00 83.62 173 ALA A C 1
ATOM 1300 O O . ALA A 1 173 ? -18.289 4.628 26.401 1.00 83.62 173 ALA A O 1
ATOM 1301 N N . ALA A 1 174 ? -19.532 2.812 25.920 1.00 83.56 174 ALA A N 1
ATOM 1302 C CA . ALA A 1 174 ? -20.694 3.581 25.494 1.00 83.56 174 ALA A CA 1
ATOM 1303 C C . ALA A 1 174 ? -21.201 4.456 26.653 1.00 83.56 174 ALA A C 1
ATOM 1305 O O . ALA A 1 174 ? -21.458 3.966 27.755 1.00 83.56 174 ALA A O 1
ATOM 1306 N N . ALA A 1 175 ? -21.319 5.760 26.412 1.00 77.75 175 ALA A N 1
ATOM 1307 C CA . ALA A 1 175 ? -21.793 6.693 27.423 1.00 77.75 175 ALA A CA 1
ATOM 1308 C C . ALA A 1 175 ? -23.315 6.559 27.630 1.00 77.75 175 ALA A C 1
ATOM 1310 O O . ALA A 1 175 ? -24.069 6.412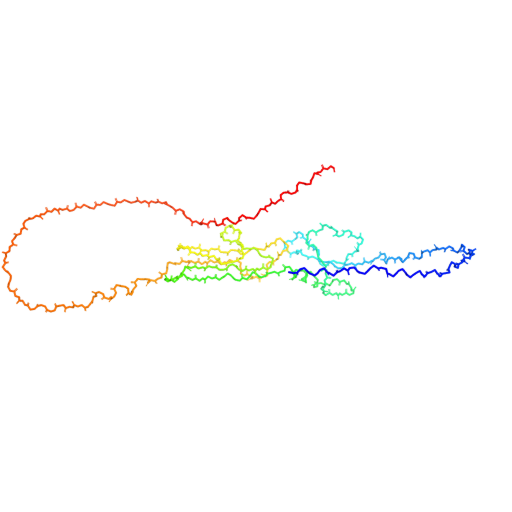 26.673 1.00 77.75 175 ALA A O 1
ATOM 1311 N N . ASN A 1 176 ? -23.769 6.694 28.883 1.00 67.19 176 ASN A N 1
ATOM 1312 C CA . ASN A 1 176 ? -25.168 6.951 29.269 1.00 67.19 176 ASN A CA 1
ATOM 1313 C C . ASN A 1 176 ? -26.225 5.879 28.930 1.00 67.19 176 ASN A C 1
ATOM 1315 O O . ASN A 1 176 ? -27.410 6.195 28.832 1.00 67.19 176 ASN A O 1
ATOM 1319 N N . CYS A 1 177 ? -25.860 4.599 28.877 1.00 71.81 177 CYS A N 1
ATOM 1320 C CA . CYS A 1 177 ? -26.800 3.503 28.577 1.00 71.81 177 CYS A CA 1
ATOM 1321 C C . CYS A 1 177 ? -27.820 3.166 29.682 1.00 71.81 177 CYS A C 1
ATOM 1323 O O . CYS A 1 177 ? -28.552 2.187 29.575 1.00 71.81 177 CYS A O 1
ATOM 1325 N N . GLN A 1 178 ? -27.878 3.971 30.748 1.00 62.78 178 GLN A N 1
ATOM 1326 C CA . GLN A 1 178 ? -28.757 3.787 31.911 1.00 62.78 178 GLN A CA 1
ATOM 1327 C C . GLN A 1 178 ? -29.583 5.042 32.267 1.00 62.78 178 GLN A C 1
ATOM 1329 O O . GLN A 1 178 ? -30.262 5.052 33.289 1.00 62.78 178 GLN A O 1
ATOM 1334 N N . ALA A 1 179 ? -29.593 6.099 31.444 1.00 55.31 179 ALA A N 1
ATOM 1335 C CA . ALA A 1 179 ? -30.267 7.353 31.814 1.00 55.31 179 ALA A CA 1
ATOM 1336 C C . ALA A 1 179 ? -31.809 7.351 31.672 1.00 55.31 179 ALA A C 1
ATOM 1338 O O . ALA A 1 179 ? -32.439 8.332 32.055 1.00 55.31 179 ALA A O 1
ATOM 1339 N N . VAL A 1 180 ? -32.440 6.278 31.167 1.00 49.50 180 VAL A N 1
ATOM 1340 C CA . VAL A 1 180 ? -33.903 6.255 30.915 1.00 49.50 180 VAL A CA 1
ATOM 1341 C C . VAL A 1 180 ? -34.686 5.295 31.825 1.00 49.50 180 VAL A C 1
ATOM 1343 O O . VAL A 1 180 ? -35.891 5.457 31.982 1.00 49.50 180 VAL A O 1
ATOM 1346 N N . LEU A 1 181 ? -34.035 4.337 32.501 1.00 50.91 181 LEU A N 1
ATOM 1347 C CA . LEU A 1 181 ? -34.731 3.424 33.430 1.00 50.91 181 LEU A CA 1
ATOM 1348 C C . LEU A 1 181 ? -34.858 3.986 34.856 1.00 50.91 181 LEU A C 1
ATOM 1350 O O . LEU A 1 181 ? -35.780 3.612 35.574 1.00 50.91 181 LEU A O 1
ATOM 1354 N N . SER A 1 182 ? -33.993 4.925 35.250 1.00 49.19 182 SER A N 1
ATOM 1355 C CA . SER A 1 182 ? -33.994 5.498 36.607 1.00 49.19 182 SER A CA 1
ATOM 1356 C C . SER A 1 182 ? -34.784 6.808 36.744 1.00 49.19 182 SER A C 1
ATOM 1358 O O . SER A 1 182 ? -34.964 7.289 37.858 1.00 49.19 182 SER A O 1
ATOM 1360 N N . ALA A 1 183 ? -35.271 7.398 35.645 1.00 46.91 183 ALA A N 1
ATOM 1361 C CA . ALA A 1 183 ? -36.017 8.663 35.682 1.00 46.91 183 ALA A CA 1
ATOM 1362 C C . ALA A 1 183 ? -37.532 8.495 35.925 1.00 46.91 183 ALA A C 1
ATOM 1364 O O . ALA A 1 183 ? -38.228 9.486 36.124 1.00 46.91 183 ALA A O 1
ATOM 1365 N N . THR A 1 184 ? -38.056 7.262 35.944 1.00 44.62 184 THR A N 1
ATOM 1366 C CA . THR A 1 184 ? -39.505 7.011 36.104 1.00 44.62 184 THR A CA 1
ATOM 1367 C C . THR A 1 184 ? -39.939 6.877 37.574 1.00 44.62 184 THR A C 1
ATOM 1369 O O . THR A 1 184 ? -41.129 6.925 37.868 1.00 44.62 184 THR A O 1
ATOM 1372 N N . THR A 1 185 ? -39.016 6.768 38.537 1.00 46.66 185 THR A N 1
ATOM 1373 C CA . THR A 1 185 ? -39.373 6.450 39.938 1.00 46.66 185 THR A CA 1
ATOM 1374 C C . THR A 1 185 ? -39.453 7.642 40.895 1.00 46.66 185 THR A C 1
ATOM 1376 O O . THR A 1 185 ? -39.770 7.441 42.066 1.00 46.66 185 THR A O 1
ATOM 1379 N N . THR A 1 186 ? -39.220 8.879 40.446 1.00 45.47 186 THR A N 1
ATOM 1380 C CA . THR A 1 186 ? -39.058 10.014 41.377 1.00 45.47 186 THR A CA 1
ATOM 1381 C C . THR A 1 186 ? -39.978 11.194 41.076 1.00 45.47 186 THR A C 1
ATOM 1383 O O . THR A 1 186 ? -39.510 12.320 40.977 1.00 45.47 186 THR A O 1
ATOM 1386 N N . THR A 1 187 ? -41.295 10.992 40.968 1.00 48.06 187 THR A N 1
ATOM 1387 C CA . THR A 1 187 ? -42.261 12.071 41.275 1.00 48.06 187 THR A CA 1
ATOM 1388 C C . THR A 1 187 ? -43.626 11.514 41.700 1.00 48.06 187 THR A C 1
ATOM 1390 O O . THR A 1 187 ? -44.596 11.563 40.955 1.00 48.06 187 THR A O 1
ATOM 1393 N N . THR A 1 188 ? -43.728 11.034 42.940 1.00 45.81 188 THR A N 1
ATOM 1394 C CA . THR A 1 188 ? -45.009 11.079 43.669 1.00 45.81 188 THR A CA 1
ATOM 1395 C C . THR A 1 188 ? -44.722 11.590 45.073 1.00 45.81 188 THR A C 1
ATOM 1397 O O . THR A 1 188 ? -44.487 10.828 46.006 1.00 45.81 188 THR A O 1
ATOM 1400 N N . THR A 1 189 ? -44.661 12.913 45.208 1.00 45.59 189 THR A N 1
ATOM 1401 C CA . THR A 1 189 ? -44.666 13.584 46.508 1.00 45.59 189 THR A CA 1
ATOM 1402 C C . THR A 1 189 ? -46.050 13.379 47.116 1.00 45.59 189 THR A C 1
ATOM 1404 O O . THR A 1 189 ? -47.000 14.071 46.761 1.00 45.59 189 THR A O 1
ATOM 1407 N N . ALA A 1 190 ? -46.187 12.389 47.996 1.00 50.78 190 ALA A N 1
ATOM 1408 C CA . ALA A 1 190 ? -47.373 12.237 48.824 1.00 50.78 190 ALA A CA 1
ATOM 1409 C C . ALA A 1 190 ? -47.390 13.363 49.870 1.00 50.78 190 ALA A C 1
ATOM 1411 O O . ALA A 1 190 ? -46.579 13.387 50.795 1.00 50.78 190 ALA A O 1
ATOM 1412 N N . THR A 1 191 ? -48.307 14.315 49.715 1.00 48.81 191 THR A N 1
ATOM 1413 C CA . THR A 1 191 ? -48.651 15.293 50.750 1.00 48.81 191 THR A CA 1
ATOM 1414 C C . THR A 1 191 ? -49.460 14.585 51.837 1.00 48.81 191 THR A C 1
ATOM 1416 O O . THR A 1 191 ? -50.647 14.331 51.656 1.00 48.81 191 THR A O 1
ATOM 1419 N N . THR A 1 192 ? -48.834 14.247 52.966 1.00 40.94 192 THR A N 1
ATOM 1420 C CA . THR A 1 192 ? -49.539 13.739 54.153 1.00 40.94 192 THR A CA 1
ATOM 1421 C C . THR A 1 192 ? -49.731 14.846 55.187 1.00 40.94 192 THR A C 1
ATOM 1423 O O . THR A 1 192 ? -48.771 15.342 55.776 1.00 40.94 192 THR A O 1
ATOM 1426 N N . THR A 1 193 ? -50.994 15.203 55.413 1.00 43.00 193 THR A N 1
ATOM 1427 C CA . THR A 1 193 ? -51.531 15.907 56.590 1.00 43.00 193 THR A CA 1
ATOM 1428 C C . THR A 1 193 ? -51.176 15.149 57.885 1.00 43.00 193 THR A C 1
ATOM 1430 O O . THR A 1 193 ? -51.155 13.918 57.862 1.00 43.00 193 THR A O 1
ATOM 1433 N N . PRO A 1 194 ? -50.911 15.820 59.025 1.00 48.34 194 PRO A N 1
ATOM 1434 C CA . PRO A 1 194 ? -50.500 15.134 60.245 1.00 48.34 194 PRO A CA 1
ATOM 1435 C C . PRO A 1 194 ? -51.695 14.443 60.910 1.00 48.34 194 PRO A C 1
ATOM 1437 O O . PRO A 1 194 ? -52.737 15.055 61.138 1.00 48.34 194 PRO A O 1
ATOM 1440 N N . THR A 1 195 ? -51.544 13.170 61.271 1.00 43.41 195 THR A N 1
ATOM 1441 C CA . THR A 1 195 ? -52.426 12.506 62.237 1.00 43.41 195 THR A CA 1
ATOM 1442 C C . THR A 1 195 ? -51.572 11.801 63.283 1.00 43.41 195 THR A C 1
ATOM 1444 O O . THR A 1 195 ? -50.635 11.074 62.969 1.00 43.41 195 THR A O 1
ATOM 1447 N N . THR A 1 196 ? -51.888 12.103 64.536 1.00 43.06 196 THR A N 1
ATOM 1448 C CA . THR A 1 196 ? -51.263 11.667 65.783 1.00 43.06 196 THR A CA 1
ATOM 1449 C C . THR A 1 196 ? -51.078 10.149 65.855 1.00 43.06 196 THR A C 1
ATOM 1451 O O . THR A 1 196 ? -52.053 9.410 65.739 1.00 43.06 196 THR A O 1
ATOM 1454 N N . GLN A 1 197 ? -49.850 9.685 66.117 1.00 39.31 197 GLN A N 1
ATOM 1455 C CA . GLN A 1 197 ? -49.550 8.270 66.352 1.00 39.31 197 GLN A CA 1
ATOM 1456 C C . GLN A 1 197 ? -49.015 8.047 67.773 1.00 39.31 197 GLN A C 1
ATOM 1458 O O . GLN A 1 197 ? -48.055 8.678 68.213 1.00 39.31 197 GLN A O 1
ATOM 1463 N N . VAL A 1 198 ? -49.691 7.142 68.481 1.00 43.91 198 VAL A N 1
ATOM 1464 C CA . VAL A 1 198 ? -49.366 6.629 69.815 1.00 43.91 198 VAL A CA 1
ATOM 1465 C C . VAL A 1 198 ? -48.105 5.762 69.751 1.00 43.91 198 VAL A C 1
ATOM 1467 O O . VAL A 1 198 ? -47.942 4.947 68.844 1.00 43.91 198 VAL A O 1
ATOM 1470 N N . ALA A 1 199 ? -47.224 5.952 70.732 1.00 42.25 199 ALA A N 1
ATOM 1471 C CA . ALA A 1 199 ? -45.951 5.262 70.878 1.00 42.25 199 ALA A CA 1
ATOM 1472 C C . ALA A 1 199 ? -46.103 3.753 71.133 1.00 42.25 199 ALA A C 1
ATOM 1474 O O . ALA A 1 199 ? -46.806 3.338 72.052 1.00 42.25 199 ALA A O 1
ATOM 1475 N N . VAL A 1 200 ? -45.333 2.953 70.391 1.00 40.28 200 VAL A N 1
ATOM 1476 C CA . VAL A 1 200 ? -44.915 1.602 70.788 1.00 40.28 200 VAL A CA 1
ATOM 1477 C C . VAL A 1 200 ? -43.457 1.380 70.388 1.00 40.28 200 VAL A C 1
ATOM 1479 O O . VAL A 1 200 ? -43.097 1.400 69.214 1.00 40.28 200 VAL A O 1
ATOM 1482 N N . THR A 1 201 ? -42.617 1.185 71.401 1.00 47.31 201 THR A N 1
ATOM 1483 C CA . THR A 1 201 ? -41.206 0.794 71.302 1.00 47.31 201 THR A CA 1
ATOM 1484 C C . THR A 1 201 ? -41.099 -0.693 70.954 1.00 47.31 201 THR A C 1
ATOM 1486 O O . THR A 1 201 ? -41.805 -1.504 71.557 1.00 47.31 201 THR A O 1
ATOM 1489 N N . PRO A 1 202 ? -40.143 -1.090 70.096 1.00 46.06 202 PRO A N 1
ATOM 1490 C CA . PRO A 1 202 ? -39.233 -2.137 70.550 1.00 46.06 202 PRO A CA 1
ATOM 1491 C C . PRO A 1 202 ? -37.750 -1.889 70.240 1.00 46.06 202 PRO A C 1
ATOM 1493 O O . PRO A 1 202 ? -37.336 -1.312 69.240 1.00 46.06 202 PRO A O 1
ATOM 1496 N N . LYS A 1 203 ? -36.979 -2.398 71.195 1.00 37.78 203 LYS A N 1
ATOM 1497 C CA . LYS A 1 203 ? -35.531 -2.493 71.367 1.00 37.78 203 LYS A CA 1
ATOM 1498 C C . LYS A 1 203 ? -34.917 -3.537 70.423 1.00 37.78 203 LYS A C 1
ATOM 1500 O O . LYS A 1 203 ? -35.427 -4.650 70.358 1.00 37.78 203 LYS A O 1
ATOM 1505 N N . GLY A 1 204 ? -33.767 -3.229 69.818 1.00 34.25 204 GLY A N 1
ATOM 1506 C CA . GLY A 1 204 ? -32.907 -4.237 69.182 1.00 34.25 204 GLY A CA 1
ATOM 1507 C C . GLY A 1 204 ? -31.863 -3.657 68.229 1.00 34.25 204 GLY A C 1
ATOM 1508 O O . GLY A 1 204 ? -32.145 -3.451 67.058 1.00 34.25 204 GLY A O 1
ATOM 1509 N N . ALA A 1 205 ? -30.659 -3.405 68.741 1.00 41.66 205 ALA A N 1
ATOM 1510 C CA . ALA A 1 205 ? -29.475 -3.014 67.981 1.00 41.66 205 ALA A CA 1
ATOM 1511 C C . ALA A 1 205 ? -28.701 -4.244 67.476 1.00 41.66 205 ALA A C 1
ATOM 1513 O O . ALA A 1 205 ? -28.593 -5.210 68.225 1.00 41.66 205 ALA A O 1
ATOM 1514 N N . VAL A 1 206 ? -28.066 -4.149 66.299 1.00 44.84 206 VAL A N 1
ATOM 1515 C CA . VAL A 1 206 ? -26.738 -4.733 66.011 1.00 44.84 206 VAL A CA 1
ATOM 1516 C C . VAL A 1 206 ? -26.013 -3.902 64.943 1.00 44.84 206 VAL A C 1
ATOM 1518 O O . VAL A 1 206 ? -26.624 -3.388 64.011 1.00 44.84 206 VAL A O 1
ATOM 1521 N N . ASN A 1 207 ? -24.704 -3.745 65.145 1.00 39.81 207 ASN A N 1
ATOM 1522 C CA . ASN A 1 207 ? -23.766 -2.888 64.420 1.00 39.81 207 ASN A CA 1
ATOM 1523 C C . ASN A 1 207 ? -23.022 -3.619 63.285 1.00 39.81 207 ASN A C 1
ATOM 1525 O O . ASN A 1 207 ? -22.789 -4.818 63.373 1.00 39.81 207 ASN A O 1
ATOM 1529 N N . ALA A 1 208 ? -22.584 -2.807 62.313 1.00 39.91 208 ALA A N 1
ATOM 1530 C CA . ALA A 1 208 ? -21.289 -2.759 61.612 1.00 39.91 208 ALA A CA 1
ATOM 1531 C C . ALA A 1 208 ? -20.553 -4.043 61.162 1.00 39.91 208 ALA A C 1
ATOM 1533 O O . ALA A 1 208 ? -20.218 -4.918 61.952 1.00 39.91 208 ALA A O 1
ATOM 1534 N N . GLY A 1 209 ? -20.098 -4.018 59.903 1.00 31.84 209 GLY A N 1
ATOM 1535 C CA . GLY A 1 209 ? -19.036 -4.892 59.401 1.00 31.84 209 GLY A CA 1
ATOM 1536 C C . GLY A 1 209 ? -18.696 -4.607 57.939 1.00 31.84 209 GLY A C 1
ATOM 1537 O O . GLY A 1 209 ? -19.259 -5.223 57.043 1.00 31.84 209 GLY A O 1
ATOM 1538 N N . GLY A 1 210 ? -17.793 -3.655 57.693 1.00 38.47 210 GLY A N 1
ATOM 1539 C CA . GLY A 1 210 ? -17.124 -3.522 56.401 1.00 38.47 210 GLY A CA 1
ATOM 1540 C C . GLY A 1 210 ? -15.937 -4.479 56.309 1.00 38.47 210 GLY A C 1
ATOM 1541 O O . GLY A 1 210 ? -15.255 -4.694 57.305 1.00 38.47 210 GLY A O 1
ATOM 1542 N N . GLN A 1 211 ? -15.675 -5.011 55.115 1.00 36.16 211 GLN A N 1
ATOM 1543 C CA . GLN A 1 211 ? -14.383 -5.571 54.705 1.00 36.16 211 GLN A CA 1
ATOM 1544 C C . GLN A 1 211 ? -14.379 -5.708 53.179 1.00 36.16 211 GLN A C 1
ATOM 1546 O O . GLN A 1 211 ? -15.221 -6.391 52.600 1.00 36.16 211 GLN A O 1
ATOM 1551 N N . GLY A 1 212 ? -13.451 -5.005 52.528 1.00 41.19 212 GLY A N 1
ATOM 1552 C CA . GLY A 1 212 ? -13.120 -5.237 51.127 1.00 41.19 212 GLY A CA 1
ATOM 1553 C C . GLY A 1 212 ? -12.253 -6.485 50.961 1.00 41.19 212 GLY A C 1
ATOM 1554 O O . GLY A 1 212 ? -11.682 -6.965 51.936 1.00 41.19 212 GLY A O 1
ATOM 1555 N N . ASN A 1 213 ? -12.137 -6.973 49.722 1.00 41.28 213 ASN A N 1
ATOM 1556 C CA . ASN A 1 213 ? -10.881 -7.480 49.163 1.00 41.28 213 ASN A CA 1
ATOM 1557 C C . ASN A 1 213 ? -10.980 -7.753 47.646 1.00 41.28 213 ASN A C 1
ATOM 1559 O O . ASN A 1 213 ? -11.823 -8.512 47.185 1.00 41.28 213 ASN A O 1
ATOM 1563 N N . ILE A 1 214 ? -10.104 -7.061 46.910 1.00 46.25 214 ILE A N 1
ATOM 1564 C CA . ILE A 1 214 ? -9.160 -7.514 45.869 1.00 46.25 214 ILE A CA 1
ATOM 1565 C C . ILE A 1 214 ? -9.493 -8.808 45.095 1.00 46.25 214 ILE A C 1
ATOM 1567 O O . ILE A 1 214 ? -9.465 -9.896 45.660 1.00 46.25 214 ILE A O 1
ATOM 1571 N N . ALA A 1 215 ? -9.577 -8.702 43.762 1.00 35.06 215 ALA A N 1
ATOM 1572 C CA . ALA A 1 215 ? -9.084 -9.739 42.850 1.00 35.06 215 ALA A CA 1
ATOM 1573 C C . ALA A 1 215 ? -8.635 -9.116 41.518 1.00 35.06 215 ALA A C 1
ATOM 1575 O O . ALA A 1 215 ? -9.408 -8.475 40.809 1.00 35.06 215 ALA A O 1
ATOM 1576 N N . ALA A 1 216 ? -7.353 -9.295 41.213 1.00 40.59 216 ALA A N 1
ATOM 1577 C CA . ALA A 1 216 ? -6.756 -9.058 39.910 1.00 40.59 216 ALA A CA 1
ATOM 1578 C C . ALA A 1 216 ? -6.960 -10.281 38.987 1.00 40.59 216 ALA A C 1
ATOM 1580 O O . ALA A 1 216 ? -7.257 -11.374 39.465 1.00 40.59 216 ALA A O 1
ATOM 1581 N N . ILE A 1 217 ? -6.614 -10.083 37.705 1.00 41.97 217 ILE A N 1
ATOM 1582 C CA . ILE A 1 217 ? -6.319 -11.076 36.645 1.00 41.97 217 ILE A CA 1
ATOM 1583 C C . ILE A 1 217 ? -7.526 -11.517 35.789 1.00 41.97 217 ILE A C 1
ATOM 1585 O O . ILE A 1 217 ? -8.494 -12.074 36.293 1.00 41.97 217 ILE A O 1
ATOM 1589 N N . GLY A 1 218 ? -7.410 -11.361 34.459 1.00 31.11 218 GLY A N 1
ATOM 1590 C CA . GLY A 1 218 ? -8.247 -12.096 33.499 1.00 31.11 218 GLY A CA 1
ATOM 1591 C C . GLY A 1 218 ? -8.251 -11.571 32.057 1.00 31.11 218 GLY A C 1
ATOM 1592 O O . GLY A 1 218 ? -9.001 -10.659 31.740 1.00 31.11 218 GLY A O 1
ATOM 1593 N N . LEU A 1 219 ? -7.434 -12.182 31.192 1.00 46.97 219 LEU A N 1
ATOM 1594 C CA . LEU A 1 219 ? -7.335 -12.019 29.728 1.00 46.97 219 LEU A CA 1
ATOM 1595 C C . LEU A 1 219 ? -8.652 -12.270 28.964 1.00 46.97 219 LEU A C 1
ATOM 1597 O O . LEU A 1 219 ? -9.412 -13.139 29.374 1.00 46.97 219 LEU A O 1
ATOM 1601 N N . ALA A 1 220 ? -8.814 -11.659 27.776 1.00 37.94 220 ALA A N 1
ATOM 1602 C CA . ALA A 1 220 ? -9.343 -12.342 26.577 1.00 37.94 220 ALA A CA 1
ATOM 1603 C C . ALA A 1 220 ? -9.274 -11.459 25.308 1.00 37.94 220 ALA A C 1
ATOM 1605 O O . ALA A 1 220 ? -10.245 -10.798 24.944 1.00 37.94 220 ALA A O 1
ATOM 1606 N N . VAL A 1 221 ? -8.163 -11.515 24.565 1.00 44.81 221 VAL A N 1
ATOM 1607 C CA . VAL A 1 221 ? -8.239 -11.345 23.103 1.00 44.81 221 VAL A CA 1
ATOM 1608 C C . VAL A 1 221 ? -8.582 -12.725 22.559 1.00 44.81 221 VAL A C 1
ATOM 1610 O O . VAL A 1 221 ? -7.741 -13.620 22.535 1.00 44.81 221 VAL A O 1
ATOM 1613 N N . SER A 1 222 ? -9.853 -12.939 22.224 1.00 40.72 222 SER A N 1
ATOM 1614 C CA . SER A 1 222 ? -10.299 -14.206 21.645 1.00 40.72 222 SER A CA 1
ATOM 1615 C C . SER A 1 222 ? -9.838 -14.278 20.193 1.00 40.72 222 SER A C 1
ATOM 1617 O O . SER A 1 222 ? -10.448 -13.685 19.307 1.00 40.72 222 SER A O 1
ATOM 1619 N N . ALA A 1 223 ? -8.745 -15.003 19.961 1.00 38.22 223 ALA A N 1
ATOM 1620 C CA . ALA A 1 223 ? -8.367 -15.469 18.639 1.00 38.22 223 ALA A CA 1
ATOM 1621 C C . ALA A 1 223 ? -9.371 -16.543 18.197 1.00 38.22 223 ALA A C 1
ATOM 1623 O O . ALA A 1 223 ? -9.398 -17.651 18.733 1.00 38.22 223 ALA A O 1
ATOM 1624 N N . VAL A 1 224 ? -10.215 -16.213 17.221 1.00 42.09 224 VAL A N 1
ATOM 1625 C CA . VAL A 1 224 ? -10.988 -17.215 16.486 1.00 42.09 224 VAL A CA 1
ATOM 1626 C C . VAL A 1 224 ? -10.021 -17.909 15.528 1.00 42.09 224 VAL A C 1
ATOM 1628 O O . VAL A 1 224 ? -9.627 -17.342 14.511 1.00 42.09 224 VAL A O 1
ATOM 1631 N N . LEU A 1 225 ? -9.609 -19.133 15.872 1.00 36.84 225 LEU A N 1
ATOM 1632 C CA . LEU A 1 225 ? -8.953 -20.049 14.939 1.00 36.84 225 LEU A CA 1
ATOM 1633 C C . LEU A 1 225 ? -9.967 -20.457 13.860 1.00 36.84 225 LEU A C 1
ATOM 1635 O O . LEU A 1 225 ? -10.904 -21.204 14.136 1.00 36.84 225 LEU A O 1
ATOM 1639 N N . LEU A 1 226 ? -9.748 -20.016 12.624 1.00 42.59 226 LEU A N 1
ATOM 1640 C CA . LEU A 1 226 ? -10.301 -20.670 11.440 1.00 42.59 226 LEU A CA 1
ATOM 1641 C C . LEU A 1 226 ? -9.265 -21.679 10.943 1.00 42.59 226 LEU A C 1
ATOM 1643 O O . LEU A 1 226 ? -8.217 -21.318 10.412 1.00 42.59 226 LEU A O 1
ATOM 1647 N N . THR A 1 227 ? -9.548 -22.960 11.153 1.00 40.75 227 THR A N 1
ATOM 1648 C CA . THR A 1 227 ? -8.800 -24.072 10.574 1.00 40.75 227 THR A CA 1
ATOM 1649 C C . THR A 1 227 ? -9.190 -24.239 9.105 1.00 40.75 227 THR A C 1
ATOM 1651 O O . THR A 1 227 ? -10.309 -24.633 8.785 1.00 40.75 227 THR A O 1
ATOM 1654 N N . ALA A 1 228 ? -8.249 -23.998 8.194 1.00 42.75 228 ALA A N 1
ATOM 1655 C CA . ALA A 1 228 ? -8.307 -24.516 6.830 1.00 42.75 228 ALA A CA 1
ATOM 1656 C C . ALA A 1 228 ? -6.984 -25.234 6.532 1.00 42.75 228 ALA A C 1
ATOM 1658 O O . ALA A 1 228 ? -5.906 -24.650 6.600 1.00 42.75 228 ALA A O 1
ATOM 1659 N N . GLY A 1 229 ? -7.092 -26.546 6.318 1.00 34.56 229 GLY A N 1
ATOM 1660 C CA . GLY A 1 229 ? -5.988 -27.497 6.296 1.00 34.56 229 GLY A CA 1
ATOM 1661 C C . GLY A 1 229 ? -4.989 -27.301 5.157 1.00 34.56 229 GLY A C 1
ATOM 1662 O O . GLY A 1 229 ? -5.354 -27.187 3.990 1.00 34.56 229 GLY A O 1
ATOM 1663 N N . ALA A 1 230 ? -3.707 -27.381 5.511 1.00 37.28 230 ALA A N 1
ATOM 1664 C CA . ALA A 1 230 ? -2.635 -27.683 4.577 1.00 37.28 230 ALA A CA 1
ATOM 1665 C C . ALA A 1 230 ? -2.610 -29.199 4.315 1.00 37.28 230 ALA A C 1
ATOM 1667 O O . ALA A 1 230 ? -2.284 -29.995 5.197 1.00 37.28 230 ALA A O 1
ATOM 1668 N N . LEU A 1 231 ? -2.952 -29.604 3.090 1.00 44.84 231 LEU A N 1
ATOM 1669 C CA . LEU A 1 231 ? -2.697 -30.950 2.586 1.00 44.84 231 LEU A CA 1
ATOM 1670 C C . LEU A 1 231 ? -1.234 -31.020 2.117 1.00 44.84 231 LEU A C 1
ATOM 1672 O O . LEU A 1 231 ? -0.872 -30.431 1.099 1.00 44.84 231 LEU A O 1
ATOM 1676 N N . LEU A 1 232 ? -0.388 -31.740 2.859 1.00 41.31 232 LEU A N 1
ATOM 1677 C CA . LEU A 1 232 ? 0.979 -32.056 2.444 1.00 41.31 232 LEU A CA 1
ATOM 1678 C C . LEU A 1 232 ? 0.973 -32.920 1.174 1.00 41.31 232 LEU A C 1
ATOM 1680 O O . LEU A 1 232 ? 0.484 -34.050 1.191 1.00 41.31 232 LEU A O 1
ATOM 1684 N N . LYS A 1 233 ? 1.645 -32.457 0.116 1.00 42.91 233 LYS A N 1
ATOM 1685 C CA . LYS A 1 233 ? 2.219 -33.339 -0.907 1.00 42.91 233 LYS A CA 1
ATOM 1686 C C . LYS A 1 233 ? 3.738 -33.322 -0.756 1.00 42.91 233 LYS A C 1
ATOM 1688 O O . LYS A 1 233 ? 4.405 -32.375 -1.154 1.00 42.91 233 LYS A O 1
ATOM 1693 N N . LYS A 1 234 ? 4.273 -34.384 -0.149 1.00 42.88 234 LYS A N 1
ATOM 1694 C CA . LYS A 1 234 ? 5.694 -34.738 -0.233 1.00 42.88 234 LYS A CA 1
ATOM 1695 C C . LYS A 1 234 ? 6.020 -35.016 -1.702 1.00 42.88 234 LYS A C 1
ATOM 1697 O O . LYS A 1 234 ? 5.428 -35.927 -2.278 1.00 42.88 234 LYS A O 1
ATOM 1702 N N . ILE A 1 235 ? 6.953 -34.272 -2.289 1.00 50.12 235 ILE A N 1
ATOM 1703 C CA . ILE A 1 235 ? 7.658 -34.708 -3.496 1.00 50.12 235 ILE A CA 1
ATOM 1704 C C . ILE A 1 235 ? 9.101 -34.973 -3.087 1.00 50.12 235 ILE A C 1
ATOM 1706 O O . ILE A 1 235 ? 9.827 -34.096 -2.629 1.00 50.12 235 ILE A O 1
ATOM 1710 N N . THR A 1 236 ? 9.430 -36.253 -3.172 1.00 48.72 236 THR A N 1
ATOM 1711 C CA . THR A 1 236 ? 10.717 -36.883 -2.919 1.00 48.72 236 THR A CA 1
ATOM 1712 C C . THR A 1 236 ? 11.768 -36.355 -3.891 1.00 48.72 236 THR A C 1
ATOM 1714 O O . THR A 1 236 ? 11.573 -36.440 -5.101 1.00 48.72 236 THR A O 1
ATOM 1717 N N . LEU A 1 237 ? 12.887 -35.862 -3.360 1.00 41.19 237 LEU A N 1
ATOM 1718 C CA . LEU A 1 237 ? 14.127 -35.669 -4.111 1.00 41.19 237 LEU A CA 1
ATOM 1719 C C . LEU A 1 237 ? 14.754 -37.038 -4.420 1.00 41.19 237 LEU A C 1
ATOM 1721 O O . LEU A 1 237 ? 14.970 -37.847 -3.512 1.00 41.19 237 LEU A O 1
ATOM 1725 N N . LYS A 1 238 ? 15.046 -37.267 -5.698 1.00 50.19 238 LYS A N 1
ATOM 1726 C CA . LYS A 1 238 ? 16.104 -38.144 -6.197 1.00 50.19 238 LYS A CA 1
ATOM 1727 C C . LYS A 1 238 ? 16.894 -37.360 -7.228 1.00 50.19 238 LYS A C 1
ATOM 1729 O O . LYS A 1 238 ? 16.233 -36.620 -7.989 1.00 50.19 238 LYS A O 1
#